Protein AF-A0AAV2PS57-F1 (afdb_monomer_lite)

Organism: Meganyctiphanes norvegica (NCBI:txid48144)

pLDDT: mean 87.1, std 10.57, range [47.28, 96.88]

Secondary structure (DSSP, 8-state):
-EEEE---EEE-TTS-EEEE-S-TTSTTT-EEEEE--S-SSHHHHHHHHHHHHHHHHHHHHH-EEEEETTEEEEE----------HHHHHHHHT-TT-S-SSB---HHHHTSGGGGSTT----BPPHHHHHHHHHHHEETTEE-S-S-SSTTTT--S----SSS-S----HHHHHHHHHHHHHHHHHHHHTT-------HHHHHHHHHHHHHHHHHHHHHTT-

Sequence (223 aa):
MFVVLDIYEIKHEQNISVYSEPLPNSPDASRPIALVMGKENYETLSEWIPIIQSEISDIQEDGLCIKIDSRVVNLEIEIKSSMTDGKIKTIETGRDGAYCIVSNCSRDDGNTSKCYTDEFSLKCVSLPELWNMFFSIEKDGEISKRIPSKDQIGLTNKPLLSSTNVNYLPVLHVLLRVFDWALKVVYHRHANLSSWIENVGNQEVLKLSKKEIQGIFRKLNRY

InterPro domains:
  IPR058554 V(D)J recombination-activating protein 1, RNase H domain [PF26100] (1-94)

Radius of gyration: 22.45 Å; chains: 1; bounding box: 53×44×59 Å

Foldseek 3Di:
DWDKDFDAFDADPVRHTPDGDPCRPDPVRIDTDDDQDDDLDLVSCLVPLLVVQVVQVCCQVQPDWDDDPPDIDGGRDDDADAQDAPSSLCSQLQQQQAPDQFALQHPVNVPDPVCVDPPNDGHGQFPVNSVVLQVVQDDPQAHPPDDPRDNSSRHHHDHSHDHHGSHYHNVVNVVVVVVVVVVLVQLCVQLVHPDPDCDPVCVVSSVVSNVVVVVVVVVVVVD

Structure (mmCIF, N/CA/C/O backbone):
data_AF-A0AAV2PS57-F1
#
_entry.id   AF-A0AAV2PS57-F1
#
loop_
_atom_site.group_PDB
_atom_site.id
_atom_site.type_symbol
_atom_site.label_atom_id
_atom_site.label_alt_id
_atom_site.label_comp_id
_atom_site.label_asym_id
_atom_site.label_entity_id
_atom_site.label_seq_id
_atom_site.pdbx_PDB_ins_code
_atom_site.Cartn_x
_atom_site.Cartn_y
_atom_site.Cartn_z
_atom_site.occupancy
_atom_site.B_iso_or_equiv
_atom_site.auth_seq_id
_atom_site.auth_comp_id
_atom_site.auth_asym_id
_atom_site.auth_atom_id
_atom_site.pdbx_PDB_model_num
ATOM 1 N N . MET A 1 1 ? -10.919 11.102 -3.887 1.00 85.94 1 MET A N 1
ATOM 2 C CA . MET A 1 1 ? -10.397 9.872 -3.258 1.00 85.94 1 MET A CA 1
ATOM 3 C C . MET A 1 1 ? -11.451 9.334 -2.312 1.00 85.94 1 MET A C 1
ATOM 5 O O . MET A 1 1 ? -12.038 10.132 -1.591 1.00 85.94 1 MET A O 1
ATOM 9 N N . PHE A 1 2 ? -11.728 8.033 -2.347 1.00 86.75 2 PHE A N 1
ATOM 10 C CA . PHE A 1 2 ? -12.630 7.406 -1.383 1.00 86.75 2 PHE A CA 1
ATOM 11 C C . PHE A 1 2 ? -11.832 6.946 -0.173 1.00 86.75 2 PHE A C 1
ATOM 13 O O . PHE A 1 2 ? -10.789 6.319 -0.335 1.00 86.75 2 PHE A O 1
ATOM 20 N N . VAL A 1 3 ? -12.340 7.251 1.014 1.00 89.25 3 VAL A N 1
ATOM 21 C CA . VAL A 1 3 ? -11.892 6.621 2.253 1.00 89.25 3 VAL A CA 1
ATOM 22 C C . VAL A 1 3 ? -12.939 5.577 2.602 1.00 89.25 3 VAL A C 1
ATOM 24 O O . VAL A 1 3 ? -14.135 5.886 2.634 1.00 89.25 3 VAL A O 1
ATOM 27 N N . VAL A 1 4 ? -12.494 4.343 2.806 1.00 92.81 4 VAL A N 1
ATOM 28 C CA . VAL A 1 4 ? -13.355 3.201 3.112 1.00 92.81 4 VAL A CA 1
ATOM 29 C C . VAL A 1 4 ? -12.953 2.579 4.443 1.00 92.81 4 VAL A C 1
ATOM 31 O O . VAL A 1 4 ? -11.801 2.699 4.863 1.00 92.81 4 VAL A O 1
ATOM 34 N N . LEU A 1 5 ? -13.919 1.949 5.099 1.00 93.00 5 LEU A N 1
ATOM 35 C CA . LEU A 1 5 ? -13.743 1.197 6.330 1.00 93.00 5 LEU A CA 1
ATOM 36 C C . LEU A 1 5 ? -14.265 -0.224 6.130 1.00 93.00 5 LEU A C 1
ATOM 38 O O . LEU A 1 5 ? -15.428 -0.417 5.763 1.00 93.00 5 LEU A O 1
ATOM 42 N N . ASP A 1 6 ? -13.412 -1.195 6.436 1.00 93.50 6 ASP A N 1
ATOM 43 C CA . ASP A 1 6 ? -13.672 -2.611 6.204 1.00 93.50 6 ASP A CA 1
ATOM 44 C C . ASP A 1 6 ? -13.469 -3.361 7.529 1.00 93.50 6 ASP A C 1
ATOM 46 O O . ASP A 1 6 ? -12.474 -3.155 8.230 1.00 93.50 6 ASP A O 1
ATOM 50 N N . ILE A 1 7 ? -14.419 -4.227 7.895 1.00 93.75 7 ILE A N 1
ATOM 51 C CA . ILE A 1 7 ? -14.314 -5.066 9.097 1.00 93.75 7 ILE A CA 1
ATOM 52 C C . ILE A 1 7 ? -13.695 -6.395 8.684 1.00 93.75 7 ILE A C 1
ATOM 54 O O . ILE A 1 7 ? -14.344 -7.211 8.037 1.00 93.75 7 ILE A O 1
ATOM 58 N N . TYR A 1 8 ? -12.444 -6.621 9.073 1.00 93.12 8 TYR A N 1
ATOM 59 C CA . TYR A 1 8 ? -11.714 -7.822 8.671 1.00 93.12 8 TYR A CA 1
ATOM 60 C C . TYR A 1 8 ? -11.981 -9.020 9.588 1.00 93.12 8 TYR A C 1
ATOM 62 O O . TYR A 1 8 ? -12.202 -10.142 9.128 1.00 93.12 8 TYR A O 1
ATOM 70 N N . GLU A 1 9 ? -11.947 -8.787 10.898 1.00 95.69 9 GLU A N 1
ATOM 71 C CA . GLU A 1 9 ? -12.024 -9.837 11.905 1.00 95.69 9 GLU A CA 1
ATOM 72 C C . GLU A 1 9 ? -12.611 -9.289 13.209 1.00 95.69 9 GLU A C 1
ATOM 74 O O . GLU A 1 9 ? -12.352 -8.147 13.584 1.00 95.69 9 GLU A O 1
ATOM 79 N N . ILE A 1 10 ? -13.380 -10.121 13.910 1.00 94.88 10 ILE A N 1
ATOM 80 C CA . ILE A 1 10 ? -13.791 -9.880 15.295 1.00 94.88 10 ILE A CA 1
ATOM 81 C C . ILE A 1 10 ? -13.312 -11.068 16.114 1.00 94.88 10 ILE A C 1
ATOM 83 O O . ILE A 1 10 ? -13.518 -12.225 15.731 1.00 94.88 10 ILE A O 1
ATOM 87 N N . LYS A 1 11 ? -12.695 -10.786 17.260 1.00 95.62 11 LYS A N 1
ATOM 88 C CA . LYS A 1 11 ? -12.181 -11.807 18.168 1.00 95.62 11 LYS A CA 1
ATOM 89 C C . LYS A 1 11 ? -12.835 -11.709 19.532 1.00 95.62 11 LYS A C 1
ATOM 91 O O . LYS A 1 11 ? -13.143 -10.628 20.017 1.00 95.62 11 LYS A O 1
ATOM 96 N N . HIS A 1 12 ? -13.017 -12.865 20.150 1.00 92.38 12 HIS A N 1
ATOM 97 C CA . HIS A 1 12 ? -13.307 -12.964 21.571 1.00 92.38 12 HIS A CA 1
ATOM 98 C C . HIS A 1 12 ? -12.051 -12.629 22.394 1.00 92.38 12 HIS A C 1
ATOM 100 O O . HIS A 1 12 ? -10.938 -12.791 21.896 1.00 92.38 12 HIS A O 1
ATOM 106 N N . GLU A 1 13 ? -12.208 -12.277 23.674 1.00 87.31 13 GLU A N 1
ATOM 107 C CA . GLU A 1 13 ? -11.107 -11.948 24.606 1.00 87.31 13 GLU A CA 1
ATOM 108 C C . GLU A 1 13 ? -10.011 -13.029 24.679 1.00 87.31 13 GLU A C 1
ATOM 110 O O . GLU A 1 13 ? -8.849 -12.753 24.954 1.00 87.31 13 GLU A O 1
ATOM 115 N N . GLN A 1 14 ? -10.361 -14.280 24.374 1.00 90.94 14 GLN A N 1
ATOM 116 C CA . GLN A 1 14 ? -9.429 -15.412 24.303 1.00 90.94 14 GLN A CA 1
ATOM 117 C C . GLN A 1 14 ? -8.654 -15.489 22.972 1.00 90.94 14 GLN A C 1
ATOM 119 O O . GLN A 1 14 ? -8.053 -16.517 22.667 1.00 90.94 14 GLN A O 1
ATOM 124 N N . ASN A 1 15 ? -8.690 -14.426 22.162 1.00 89.50 15 ASN A N 1
ATOM 125 C CA . ASN A 1 15 ? -8.102 -14.340 20.821 1.00 89.50 15 ASN A CA 1
ATOM 126 C C . ASN A 1 15 ? -8.667 -15.389 19.838 1.00 89.50 15 ASN A C 1
ATOM 128 O O . ASN A 1 15 ? -8.003 -15.801 18.887 1.00 89.50 15 ASN A O 1
ATOM 132 N N . ILE A 1 16 ? -9.905 -15.832 20.079 1.00 93.94 16 ILE A N 1
ATOM 133 C CA . ILE A 1 16 ? -10.631 -16.769 19.218 1.00 93.94 16 ILE A CA 1
ATOM 134 C C . ILE A 1 16 ? -11.421 -15.948 18.200 1.00 93.94 16 ILE A C 1
ATOM 136 O O . ILE A 1 16 ? -12.252 -15.129 18.592 1.00 93.94 16 ILE A O 1
ATOM 140 N N . SER A 1 17 ? -11.170 -16.170 16.910 1.00 94.62 17 SER A N 1
ATOM 141 C CA . SER A 1 17 ? -11.916 -15.525 15.826 1.00 94.62 17 SER A CA 1
ATOM 142 C C . SER A 1 17 ? -13.388 -15.943 15.882 1.00 94.62 17 SER A C 1
ATOM 144 O O . SER A 1 17 ? -13.702 -17.132 15.813 1.00 94.62 17 SER A O 1
ATOM 146 N N . VAL A 1 18 ? -14.286 -14.972 16.056 1.00 95.44 18 VAL A N 1
ATOM 147 C CA . VAL A 1 18 ? -15.747 -15.183 16.050 1.00 95.44 18 VAL A CA 1
ATOM 148 C C . VAL A 1 18 ? -16.380 -14.742 14.734 1.00 95.44 18 VAL A C 1
ATOM 150 O O . VAL A 1 18 ? -17.471 -15.191 14.389 1.00 95.44 18 VAL A O 1
ATOM 153 N N . TYR A 1 19 ? -15.683 -13.886 13.990 1.00 96.19 19 TYR A N 1
ATOM 154 C CA . TYR A 1 19 ? -16.045 -13.452 12.653 1.00 96.19 19 TYR A CA 1
ATOM 155 C C . TYR A 1 19 ? -14.777 -13.172 11.858 1.00 96.19 19 TYR A C 1
ATOM 157 O O . TYR A 1 19 ? -13.860 -12.536 12.372 1.00 96.19 19 TYR A O 1
ATOM 165 N N . SER A 1 20 ? -14.771 -13.570 10.592 1.00 96.88 20 SER A N 1
ATOM 166 C CA . SER A 1 20 ? -13.799 -13.117 9.606 1.00 96.88 20 SER A CA 1
ATOM 167 C C . SER A 1 20 ? -14.531 -12.883 8.292 1.00 96.88 20 SER A C 1
ATOM 169 O O . SER A 1 20 ? -15.379 -13.692 7.910 1.00 96.88 20 SER A O 1
ATOM 171 N N . GLU A 1 21 ? -14.230 -11.768 7.630 1.00 96.50 21 GLU A N 1
ATOM 172 C CA . GLU A 1 21 ? -14.821 -11.434 6.338 1.00 96.50 21 GLU A CA 1
ATOM 173 C C . GLU A 1 21 ? -14.355 -12.445 5.273 1.00 96.50 21 GLU A C 1
ATOM 175 O O . GLU A 1 21 ? -13.156 -12.519 4.988 1.00 96.50 21 GLU A O 1
ATOM 180 N N . PRO A 1 22 ? -15.261 -13.242 4.672 1.00 95.69 22 PRO A N 1
ATOM 181 C CA . PRO A 1 22 ? -14.881 -14.255 3.691 1.00 95.69 22 PRO A CA 1
ATOM 182 C C . PRO A 1 22 ? -14.317 -13.665 2.393 1.00 95.69 22 PRO A C 1
ATOM 184 O O . PRO A 1 22 ? -13.522 -14.328 1.723 1.00 95.69 22 PRO A O 1
ATOM 187 N N . LEU A 1 23 ? -14.727 -12.448 2.013 1.00 95.25 23 LEU A N 1
ATOM 188 C CA . LEU A 1 23 ? -14.299 -11.784 0.781 1.00 95.25 23 LEU A CA 1
ATOM 189 C C . LEU A 1 23 ? -13.824 -10.348 1.070 1.00 95.25 23 LEU A C 1
ATOM 191 O O . LEU A 1 23 ? -14.447 -9.388 0.615 1.00 95.25 23 LEU A O 1
ATOM 195 N N . PRO A 1 24 ? -12.675 -10.169 1.750 1.00 91.38 24 PRO A N 1
ATOM 196 C CA . PRO A 1 24 ? -12.244 -8.867 2.274 1.00 91.38 24 PRO A CA 1
ATOM 197 C C . PRO A 1 24 ? -11.846 -7.859 1.191 1.00 91.38 24 PRO A C 1
ATOM 199 O O . PRO A 1 24 ? -11.701 -6.681 1.471 1.00 91.38 24 PRO A O 1
ATOM 202 N N . ASN A 1 25 ? -11.672 -8.312 -0.053 1.00 90.31 25 ASN A N 1
ATOM 203 C CA . ASN A 1 25 ? -11.387 -7.453 -1.205 1.00 90.31 25 ASN A CA 1
ATOM 204 C C . ASN A 1 25 ? -12.629 -7.217 -2.088 1.00 90.31 25 ASN A C 1
ATOM 206 O O . ASN A 1 25 ? -12.498 -6.730 -3.212 1.00 90.31 25 ASN A O 1
ATOM 210 N N . SER A 1 26 ? -13.817 -7.642 -1.642 1.00 93.19 26 SER A N 1
ATOM 211 C CA . SER A 1 26 ? -15.069 -7.426 -2.367 1.00 93.19 26 SER A CA 1
ATOM 212 C C . SER A 1 26 ? -15.558 -5.990 -2.176 1.00 93.19 26 SER A C 1
ATOM 214 O O . SER A 1 26 ? -15.537 -5.499 -1.048 1.00 93.19 26 SER A O 1
ATOM 216 N N . PRO A 1 27 ? -16.096 -5.330 -3.219 1.00 91.94 27 PRO A N 1
ATOM 217 C CA . PRO A 1 27 ? -16.740 -4.027 -3.051 1.00 91.94 27 PRO A CA 1
ATOM 218 C C . PRO A 1 27 ? -17.907 -4.058 -2.050 1.00 91.94 27 PRO A C 1
ATOM 220 O O . PRO A 1 27 ? -18.201 -3.040 -1.432 1.00 91.94 27 PRO A O 1
ATOM 223 N N . ASP A 1 28 ? -18.546 -5.216 -1.857 1.00 94.25 28 ASP A N 1
ATOM 224 C CA . ASP A 1 28 ? -19.660 -5.375 -0.914 1.00 94.25 28 ASP A CA 1
ATOM 225 C C . ASP A 1 28 ? -19.206 -5.397 0.557 1.00 94.25 28 ASP A C 1
ATOM 227 O O . ASP A 1 28 ? -20.016 -5.144 1.457 1.00 94.25 28 ASP A O 1
ATOM 231 N N . ALA A 1 29 ? -17.923 -5.674 0.813 1.00 93.25 29 ALA A N 1
ATOM 232 C CA . ALA A 1 29 ? -17.330 -5.657 2.150 1.00 93.25 29 ALA A CA 1
ATOM 233 C C . ALA A 1 29 ? -16.914 -4.241 2.583 1.00 93.25 29 ALA A C 1
ATOM 235 O O . ALA A 1 29 ? -16.835 -3.965 3.781 1.00 93.25 29 ALA A O 1
ATOM 236 N N . SER A 1 30 ? -16.725 -3.324 1.630 1.00 93.81 30 SER A N 1
ATOM 237 C CA . SER A 1 30 ? -16.243 -1.979 1.925 1.00 93.81 30 SER A CA 1
ATOM 238 C C . SER A 1 30 ? -17.359 -0.995 2.265 1.00 93.81 30 SER A C 1
ATOM 240 O O . SER A 1 30 ? -18.452 -1.008 1.684 1.00 93.81 30 SER A O 1
ATOM 242 N N . ARG A 1 31 ? -17.104 -0.106 3.232 1.00 94.38 31 ARG A N 1
ATOM 243 C CA . ARG A 1 31 ? -18.039 0.964 3.621 1.00 94.38 31 ARG A CA 1
ATOM 244 C C . ARG A 1 31 ? -17.415 2.327 3.338 1.00 94.38 31 ARG A C 1
ATOM 246 O O . ARG A 1 31 ? -16.432 2.673 3.985 1.00 94.38 31 ARG A O 1
ATOM 253 N N . PRO A 1 32 ? -17.944 3.125 2.393 1.00 93.62 32 PRO A N 1
ATOM 254 C CA . PRO A 1 32 ? -17.422 4.465 2.157 1.00 93.62 32 PRO A CA 1
ATOM 255 C C . PRO A 1 32 ? -17.725 5.359 3.361 1.00 93.62 32 PRO A C 1
ATOM 257 O O . PRO A 1 32 ? -18.884 5.504 3.747 1.00 93.62 32 PRO A O 1
ATOM 260 N N . ILE A 1 33 ? -16.688 5.973 3.929 1.00 92.94 33 ILE A N 1
ATOM 261 C CA . ILE A 1 33 ? -16.811 6.894 5.069 1.00 92.94 33 ILE A CA 1
ATOM 262 C C . ILE A 1 33 ? -16.543 8.349 4.680 1.00 92.94 33 ILE A C 1
ATOM 264 O O . ILE A 1 33 ? -17.086 9.256 5.302 1.00 92.94 33 ILE A O 1
ATOM 268 N N . ALA A 1 34 ? -15.762 8.591 3.622 1.00 91.38 34 ALA A N 1
ATOM 269 C CA . ALA A 1 34 ? -15.531 9.940 3.115 1.00 91.38 34 ALA A CA 1
ATOM 270 C C . ALA A 1 34 ? -15.222 9.968 1.614 1.00 91.38 34 ALA A C 1
ATOM 272 O O . ALA A 1 34 ? -14.665 9.027 1.041 1.00 91.38 34 ALA A O 1
ATOM 273 N N . LEU A 1 35 ? -15.539 11.107 0.993 1.00 92.31 35 LEU A N 1
ATOM 274 C CA . LEU A 1 35 ? -15.079 11.483 -0.339 1.00 92.31 35 LEU A CA 1
ATOM 275 C C . LEU A 1 35 ? -14.203 12.733 -0.219 1.00 92.31 35 LEU A C 1
ATOM 277 O O . LEU A 1 35 ? -14.703 13.837 -0.021 1.00 92.31 35 LEU A O 1
ATOM 281 N N . VAL A 1 36 ? -12.894 12.557 -0.375 1.00 90.00 36 VAL A N 1
ATOM 282 C CA . VAL A 1 36 ? -11.932 13.663 -0.376 1.00 90.00 36 VAL A CA 1
ATOM 283 C C . VAL A 1 36 ? -11.834 14.234 -1.786 1.00 90.00 36 VAL A C 1
ATOM 285 O O . VAL A 1 36 ? -11.435 13.539 -2.731 1.00 90.00 36 VAL A O 1
ATOM 288 N N . MET A 1 37 ? -12.215 15.500 -1.932 1.00 91.00 37 MET A N 1
ATOM 289 C CA . MET A 1 37 ? -12.139 16.241 -3.189 1.00 91.00 37 MET A CA 1
ATOM 290 C C . MET A 1 37 ? -10.745 16.842 -3.364 1.00 91.00 37 MET A C 1
ATOM 292 O O . MET A 1 37 ? -10.171 17.359 -2.414 1.00 91.00 37 MET A O 1
ATOM 296 N N . GLY A 1 38 ? -10.214 16.813 -4.586 1.00 89.19 38 GLY A N 1
ATOM 297 C CA . GLY A 1 38 ? -8.916 17.409 -4.900 1.00 89.19 38 GLY A CA 1
ATOM 298 C C . GLY A 1 38 ? -7.960 16.445 -5.591 1.00 89.19 38 GLY A C 1
ATOM 299 O O . GLY A 1 38 ? -8.351 15.379 -6.072 1.00 89.19 38 GLY A O 1
ATOM 300 N N . LYS A 1 39 ? -6.697 16.863 -5.682 1.00 90.12 39 LYS A N 1
ATOM 301 C CA . LYS A 1 39 ? -5.624 16.051 -6.259 1.00 90.12 39 LYS A CA 1
ATOM 302 C C . LYS A 1 39 ? -4.999 15.186 -5.172 1.00 90.12 39 LYS A C 1
ATOM 304 O O . LYS A 1 39 ? -4.888 15.588 -4.025 1.00 90.12 39 LYS A O 1
ATOM 309 N N . GLU A 1 40 ? -4.512 14.021 -5.563 1.00 90.00 40 GLU A N 1
ATOM 310 C CA . GLU A 1 40 ? -3.603 13.223 -4.737 1.00 90.00 40 GLU A CA 1
ATOM 311 C C . GLU A 1 40 ? -2.219 13.884 -4.713 1.00 90.00 40 GLU A C 1
ATOM 313 O O . GLU A 1 40 ? -1.342 13.549 -5.518 1.00 90.00 40 GLU A O 1
ATOM 318 N N . ASN A 1 41 ? -2.062 14.874 -3.841 1.00 91.94 41 ASN A N 1
ATOM 319 C CA . ASN A 1 41 ? -0.815 15.576 -3.567 1.00 91.94 41 ASN A CA 1
ATOM 320 C C . ASN A 1 41 ? -0.667 15.833 -2.063 1.00 91.94 41 ASN A C 1
ATOM 322 O O . ASN A 1 41 ? -1.606 15.627 -1.291 1.00 91.94 41 ASN A O 1
ATOM 326 N N . TYR A 1 42 ? 0.529 16.263 -1.662 1.00 91.44 42 TYR A N 1
ATOM 327 C CA . TYR A 1 42 ? 0.847 16.515 -0.261 1.00 91.44 42 TYR A CA 1
ATOM 328 C C . TYR A 1 42 ? -0.069 17.577 0.345 1.00 91.44 42 TYR A C 1
ATOM 330 O O . TYR A 1 42 ? -0.568 17.371 1.441 1.00 91.44 42 TYR A O 1
ATOM 338 N N . GLU A 1 43 ? -0.357 18.660 -0.381 1.00 92.25 43 GLU A N 1
ATOM 339 C CA . GLU A 1 43 ? -1.187 19.758 0.122 1.00 92.25 43 GLU A CA 1
ATOM 340 C C . GLU A 1 43 ? -2.579 19.256 0.530 1.00 92.25 43 GLU A C 1
ATOM 342 O O . GLU A 1 43 ? -2.968 19.409 1.684 1.00 92.25 43 GLU A O 1
ATOM 347 N N . THR A 1 44 ? -3.276 18.554 -0.372 1.00 93.31 44 THR A N 1
ATOM 348 C CA . THR A 1 44 ? -4.617 18.011 -0.091 1.00 93.31 44 THR A CA 1
ATOM 349 C C . THR A 1 44 ? -4.570 16.971 1.030 1.00 93.31 44 THR A C 1
ATOM 351 O O . THR A 1 44 ? -5.419 16.965 1.915 1.00 93.31 44 THR A O 1
ATOM 354 N N . LEU A 1 45 ? -3.586 16.068 1.014 1.00 92.50 45 LEU A N 1
ATOM 355 C CA . LEU A 1 45 ? -3.517 14.982 1.994 1.00 92.50 45 LEU A CA 1
ATOM 356 C C . LEU A 1 45 ? -3.079 15.452 3.385 1.00 92.50 45 LEU A C 1
ATOM 358 O O . LEU A 1 45 ? -3.514 14.876 4.379 1.00 92.50 45 LEU A O 1
ATOM 362 N N . SER A 1 46 ? -2.276 16.513 3.472 1.00 93.75 46 SER A N 1
ATOM 363 C CA . SER A 1 46 ? -1.825 17.083 4.745 1.00 93.75 46 SER A CA 1
ATOM 364 C C . SER A 1 46 ? -2.956 17.689 5.577 1.00 93.75 46 SER A C 1
ATOM 366 O O . SER A 1 46 ? -2.826 17.776 6.793 1.00 93.75 46 SER A O 1
ATOM 368 N N . GLU A 1 47 ? -4.076 18.049 4.946 1.00 92.75 47 GLU A N 1
ATOM 369 C CA . GLU A 1 47 ? -5.279 18.518 5.639 1.00 92.75 47 GLU A CA 1
ATOM 370 C C . GLU A 1 47 ? -6.103 17.351 6.203 1.00 92.75 47 GLU A C 1
ATOM 372 O O . GLU A 1 47 ? -6.606 17.427 7.320 1.00 92.75 47 GLU A O 1
ATOM 377 N N . TRP A 1 48 ? -6.228 16.255 5.449 1.00 91.69 48 TRP A N 1
ATOM 378 C CA . TRP A 1 48 ? -7.162 15.169 5.768 1.00 91.69 48 TRP A CA 1
ATOM 379 C C . TRP A 1 48 ? -6.558 14.035 6.591 1.00 91.69 48 TRP A C 1
ATOM 381 O O . TRP A 1 48 ? -7.219 13.502 7.481 1.00 91.69 48 TRP A O 1
ATOM 391 N N . ILE A 1 49 ? -5.319 13.638 6.299 1.00 92.31 49 ILE A N 1
ATOM 392 C CA . ILE A 1 49 ? -4.703 12.472 6.944 1.00 92.31 49 ILE A CA 1
ATOM 393 C C . ILE A 1 49 ? -4.550 12.675 8.454 1.00 92.31 49 ILE A C 1
ATOM 395 O O . ILE A 1 49 ? -4.948 11.769 9.182 1.00 92.31 49 ILE A O 1
ATOM 399 N N . PRO A 1 50 ? -4.078 13.832 8.960 1.00 91.56 50 PRO A N 1
ATOM 400 C CA . PRO A 1 50 ? -3.990 14.046 10.403 1.00 91.56 50 PRO A CA 1
ATOM 401 C C . PRO A 1 50 ? -5.341 13.949 11.119 1.00 91.56 50 PRO A C 1
ATOM 403 O O . PRO A 1 50 ? -5.397 13.401 12.214 1.00 91.56 50 PRO A O 1
ATOM 406 N N . ILE A 1 51 ? -6.430 14.414 10.490 1.00 92.19 51 ILE A N 1
ATOM 407 C CA . ILE A 1 51 ? -7.788 14.297 11.044 1.00 92.19 51 ILE A CA 1
ATOM 408 C C . ILE A 1 51 ? -8.155 12.818 11.191 1.00 92.19 51 ILE A C 1
ATOM 410 O O . ILE A 1 51 ? -8.507 12.374 12.276 1.00 92.19 51 ILE A O 1
ATOM 414 N N . ILE A 1 52 ? -7.993 12.031 10.122 1.00 91.31 52 ILE A N 1
ATOM 415 C CA . ILE A 1 52 ? -8.292 10.592 10.141 1.00 91.31 52 ILE A CA 1
ATOM 416 C C . ILE A 1 52 ? -7.415 9.861 11.167 1.00 91.31 52 ILE A C 1
ATOM 418 O O . ILE A 1 52 ? -7.904 8.990 11.878 1.00 91.31 52 ILE A O 1
ATOM 422 N N . GLN A 1 53 ? -6.125 10.194 11.260 1.00 92.00 53 GLN A N 1
ATOM 423 C CA . GLN A 1 53 ? -5.220 9.555 12.219 1.00 92.00 53 GLN A CA 1
ATOM 424 C C . GLN A 1 53 ? -5.569 9.904 13.673 1.00 92.00 53 GLN A C 1
ATOM 426 O O . GLN A 1 53 ? -5.399 9.037 14.530 1.00 92.00 53 GLN A O 1
ATOM 431 N N . SER A 1 54 ? -6.050 11.125 13.942 1.00 93.00 54 SER A N 1
ATOM 432 C CA . SER A 1 54 ? -6.550 11.526 15.264 1.00 93.00 54 SER A CA 1
ATOM 433 C C . SER A 1 54 ? -7.755 10.680 15.656 1.00 93.00 54 SER A C 1
ATOM 435 O O . SER A 1 54 ? -7.702 10.007 16.672 1.00 93.00 54 SER A O 1
ATOM 437 N N . GLU A 1 55 ? -8.771 10.608 14.792 1.00 92.25 55 GLU A N 1
ATOM 438 C CA . GLU A 1 55 ? -9.977 9.803 15.039 1.00 92.25 55 GLU A CA 1
ATOM 439 C C . GLU A 1 55 ? -9.643 8.317 15.238 1.00 92.25 55 GLU A C 1
ATOM 441 O O . GLU A 1 55 ? -10.199 7.652 16.108 1.00 92.25 55 GLU A O 1
ATOM 446 N N . ILE A 1 56 ? -8.697 7.783 14.455 1.00 92.50 56 ILE A N 1
ATOM 447 C CA . ILE A 1 56 ? -8.195 6.420 14.656 1.00 92.50 56 ILE A CA 1
ATOM 448 C C . ILE A 1 56 ? -7.559 6.281 16.042 1.00 92.50 56 ILE A C 1
ATOM 450 O O . ILE A 1 56 ? -7.866 5.321 16.739 1.00 92.50 56 ILE A O 1
ATOM 454 N N . SER A 1 57 ? -6.693 7.216 16.438 1.00 92.44 57 SER A N 1
ATOM 455 C CA . SER A 1 57 ? -6.027 7.178 17.743 1.00 92.44 57 SER A CA 1
ATOM 456 C C . SER A 1 57 ? -7.042 7.192 18.883 1.00 92.44 57 SER A C 1
ATOM 458 O O . SER A 1 57 ? -6.947 6.355 19.774 1.00 92.44 57 SER A O 1
ATOM 460 N N . ASP A 1 58 ? -8.033 8.080 18.805 1.00 93.06 58 ASP A N 1
ATOM 461 C CA . ASP A 1 58 ? -9.072 8.237 19.822 1.00 93.06 58 ASP A CA 1
ATOM 462 C C . ASP A 1 58 ? -9.898 6.944 19.955 1.00 93.06 58 ASP A C 1
ATOM 464 O O . ASP A 1 58 ? -10.080 6.422 21.052 1.00 93.06 58 ASP A O 1
ATOM 468 N N . ILE A 1 59 ? -10.311 6.339 18.832 1.00 92.38 59 ILE A N 1
ATOM 469 C CA . ILE A 1 59 ? -11.055 5.066 18.830 1.00 92.38 59 ILE A CA 1
ATOM 470 C C . ILE A 1 59 ? -10.216 3.908 19.391 1.00 92.38 59 ILE A C 1
ATOM 472 O O . ILE A 1 59 ? -10.755 3.019 20.054 1.00 92.38 59 ILE A O 1
ATOM 476 N N . GLN A 1 60 ? -8.916 3.872 19.098 1.00 92.62 60 GLN A N 1
ATOM 477 C CA . GLN A 1 60 ? -8.032 2.812 19.584 1.00 92.62 60 GLN A CA 1
ATOM 478 C C . GLN A 1 60 ? -7.717 2.951 21.080 1.00 92.62 60 GLN A C 1
ATOM 480 O O . GLN A 1 60 ? -7.553 1.931 21.747 1.00 92.62 60 GLN A O 1
ATOM 485 N N . GLU A 1 61 ? -7.632 4.177 21.601 1.00 92.75 61 GLU A N 1
ATOM 486 C CA . GLU A 1 61 ? -7.375 4.450 23.020 1.00 92.75 61 GLU A CA 1
ATOM 487 C C . GLU A 1 61 ? -8.627 4.241 23.881 1.00 92.75 61 GLU A C 1
ATOM 489 O O . GLU A 1 61 ? -8.570 3.543 24.895 1.00 92.75 61 GLU A O 1
ATOM 494 N N . ASP A 1 62 ? -9.765 4.789 23.451 1.00 93.50 62 ASP A N 1
ATOM 495 C CA . ASP A 1 62 ? -11.010 4.748 24.224 1.00 93.50 62 ASP A CA 1
ATOM 496 C C . ASP A 1 62 ? -11.784 3.431 24.036 1.00 93.50 62 ASP A C 1
ATOM 498 O O . ASP A 1 62 ? -12.579 3.026 24.894 1.00 93.50 62 ASP A O 1
ATOM 502 N N . GLY A 1 63 ? -11.567 2.749 22.907 1.00 92.44 63 GLY A N 1
ATOM 503 C CA . GLY A 1 63 ? -12.373 1.614 22.475 1.00 92.44 63 GLY A CA 1
ATOM 504 C C . GLY A 1 63 ? -13.799 2.021 22.087 1.00 92.44 63 GLY A C 1
ATOM 505 O O . GLY A 1 63 ? -14.111 3.182 21.826 1.00 92.44 63 GLY A O 1
ATOM 506 N N . LEU A 1 64 ? -14.707 1.043 22.028 1.00 92.56 64 LEU A N 1
ATOM 507 C CA . LEU A 1 64 ? -16.113 1.292 21.708 1.00 92.56 64 LEU A CA 1
ATOM 508 C C . LEU A 1 64 ? -17.052 0.503 22.616 1.00 92.56 64 LEU A C 1
ATOM 510 O O . LEU A 1 64 ? -17.013 -0.723 22.673 1.00 92.56 64 LEU A O 1
ATOM 514 N N . CYS A 1 65 ? -17.965 1.206 23.279 1.00 92.94 65 CYS A N 1
ATOM 515 C CA . CYS A 1 65 ? -19.033 0.597 24.061 1.00 92.94 65 CYS A CA 1
ATOM 516 C C . CYS A 1 65 ? -20.322 0.547 23.232 1.00 92.94 65 CYS A C 1
ATOM 518 O O . CYS A 1 65 ? -20.911 1.584 22.921 1.00 92.94 65 CYS A O 1
ATOM 520 N N . ILE A 1 66 ? -20.781 -0.656 22.883 1.00 93.69 66 ILE A N 1
ATOM 521 C CA . ILE A 1 66 ? -22.023 -0.859 22.132 1.00 93.69 66 ILE A CA 1
ATOM 522 C C . ILE A 1 66 ? -23.062 -1.598 22.968 1.00 93.69 66 ILE A C 1
ATOM 524 O O . ILE A 1 66 ? -22.770 -2.555 23.686 1.00 93.69 66 ILE A O 1
ATOM 528 N N . LYS A 1 67 ? -24.320 -1.171 22.849 1.00 95.06 67 LYS A N 1
ATOM 529 C CA . LYS A 1 67 ? -25.457 -1.880 23.431 1.00 95.06 67 LYS A CA 1
ATOM 530 C C . LYS A 1 67 ? -26.105 -2.760 22.368 1.00 95.06 67 LYS A C 1
ATOM 532 O O . LYS A 1 67 ? -26.655 -2.244 21.399 1.00 95.06 67 LYS A O 1
ATOM 537 N N . ILE A 1 68 ? -26.063 -4.072 22.577 1.00 92.69 68 ILE A N 1
ATOM 538 C CA . ILE A 1 68 ? -26.727 -5.071 21.734 1.00 92.69 68 ILE A CA 1
ATOM 539 C C . ILE A 1 68 ? -27.843 -5.694 22.572 1.00 92.69 68 ILE A C 1
ATOM 541 O O . ILE A 1 68 ? -27.582 -6.380 23.563 1.00 92.69 68 ILE A O 1
ATOM 545 N N . ASP A 1 69 ? -29.091 -5.417 22.203 1.00 93.75 69 ASP A N 1
ATOM 546 C CA . ASP A 1 69 ? -30.284 -5.788 22.968 1.00 93.75 69 ASP A CA 1
ATOM 547 C C . ASP A 1 69 ? -30.201 -5.336 24.443 1.00 93.75 69 ASP A C 1
ATOM 549 O O . ASP A 1 69 ? -30.180 -4.140 24.754 1.00 93.75 69 ASP A O 1
ATOM 553 N N . SER A 1 70 ? -30.157 -6.291 25.375 1.00 94.75 70 SER A N 1
ATOM 554 C CA . SER A 1 70 ? -30.039 -6.053 26.815 1.00 94.75 70 SER A CA 1
ATOM 555 C C . SER A 1 70 ? -28.596 -6.105 27.329 1.00 94.75 70 SER A C 1
ATOM 557 O O . SER A 1 70 ? -28.388 -6.026 28.539 1.00 94.75 70 SER A O 1
ATOM 559 N N . ARG A 1 71 ? -27.607 -6.296 26.449 1.00 94.19 71 ARG A N 1
ATOM 560 C CA . ARG A 1 71 ? -26.195 -6.456 26.811 1.00 94.19 71 ARG A CA 1
ATOM 561 C C . ARG A 1 71 ? -25.396 -5.226 26.410 1.00 94.19 71 ARG A C 1
ATOM 563 O O . ARG A 1 71 ? -25.647 -4.616 25.375 1.00 94.19 71 ARG A O 1
ATOM 570 N N . VAL A 1 72 ? -24.417 -4.894 27.238 1.00 94.81 72 VAL A N 1
ATOM 571 C CA . VAL A 1 72 ? -23.389 -3.903 26.929 1.00 94.81 72 VAL A CA 1
ATOM 572 C C . VAL A 1 72 ? -22.115 -4.670 26.611 1.00 94.81 72 VAL A C 1
ATOM 574 O O . VAL A 1 72 ? -21.724 -5.547 27.379 1.00 94.81 72 VAL A O 1
ATOM 577 N N . VAL A 1 73 ? -21.516 -4.371 25.464 1.00 92.31 73 VAL A N 1
ATOM 578 C CA . VAL A 1 73 ? -20.276 -4.981 24.988 1.00 92.31 73 VAL A CA 1
ATOM 579 C C . VAL A 1 73 ? -19.255 -3.868 24.818 1.00 92.31 73 VAL A C 1
ATOM 581 O O . VAL A 1 73 ? -19.511 -2.900 24.106 1.00 92.31 73 VAL A O 1
ATOM 584 N N . ASN A 1 74 ? -18.112 -4.012 25.479 1.00 92.62 74 ASN A N 1
ATOM 585 C CA . ASN A 1 74 ? -16.968 -3.131 25.287 1.00 92.62 74 ASN A CA 1
ATOM 586 C C . ASN A 1 74 ? -16.031 -3.785 24.275 1.00 92.62 74 ASN A C 1
ATOM 588 O O . ASN A 1 74 ? -15.740 -4.975 24.384 1.00 92.62 74 ASN A O 1
ATOM 592 N N . LEU A 1 75 ? -15.601 -3.015 23.289 1.00 92.88 75 LEU A N 1
ATOM 593 C CA . LEU A 1 75 ? -14.757 -3.460 22.197 1.00 92.88 75 LEU A CA 1
ATOM 594 C C . LEU A 1 75 ? -13.424 -2.729 22.269 1.00 92.88 75 LEU A C 1
ATOM 596 O O . LEU A 1 75 ? -13.390 -1.502 22.314 1.00 92.88 75 LEU A O 1
ATOM 600 N N . GLU A 1 76 ? -12.344 -3.494 22.212 1.00 94.31 76 GLU A N 1
ATOM 601 C CA . GLU A 1 76 ? -11.046 -2.990 21.781 1.00 94.31 76 GLU A CA 1
ATOM 602 C C . GLU A 1 76 ? -11.027 -3.011 20.249 1.00 94.31 76 GLU A C 1
ATOM 604 O O . GLU A 1 76 ? -11.426 -4.004 19.631 1.00 94.31 76 GLU A O 1
ATOM 609 N N . ILE A 1 77 ? -10.614 -1.908 19.628 1.00 93.50 77 ILE A N 1
ATOM 610 C CA . ILE A 1 77 ? -10.611 -1.767 18.172 1.00 93.50 77 ILE A CA 1
ATOM 611 C C . ILE A 1 77 ? -9.171 -1.587 17.701 1.00 93.50 77 ILE A C 1
ATOM 613 O O . ILE A 1 77 ? -8.467 -0.691 18.151 1.00 93.50 77 ILE A O 1
ATOM 617 N N . GLU A 1 78 ? -8.741 -2.410 16.744 1.00 92.62 78 GLU A N 1
ATOM 618 C CA . GLU A 1 78 ? -7.488 -2.214 16.017 1.00 92.62 78 GLU A CA 1
ATOM 619 C C . GLU A 1 78 ? -7.801 -1.726 14.598 1.00 92.62 78 GLU A C 1
ATOM 621 O O . GLU A 1 78 ? -8.420 -2.445 13.812 1.00 92.62 78 GLU A O 1
ATOM 626 N N . ILE A 1 79 ? -7.353 -0.517 14.249 1.00 92.38 79 ILE A N 1
ATOM 627 C CA . ILE A 1 79 ? -7.517 0.039 12.901 1.00 92.38 79 ILE A CA 1
ATOM 628 C C . ILE A 1 79 ? -6.157 0.071 12.206 1.00 92.38 79 ILE A C 1
ATOM 630 O O . ILE A 1 79 ? -5.163 0.548 12.752 1.00 92.38 79 ILE A O 1
ATOM 634 N N . LYS A 1 80 ? -6.112 -0.433 10.971 1.00 89.62 80 LYS A N 1
ATOM 635 C CA . LYS A 1 80 ? -4.909 -0.460 10.130 1.00 89.62 80 LYS A CA 1
ATOM 636 C C . LYS A 1 80 ? -5.170 0.235 8.803 1.00 89.62 80 LYS A C 1
ATOM 638 O O . LYS A 1 80 ? -6.158 -0.055 8.133 1.00 89.62 80 LYS A O 1
ATOM 643 N N . SER A 1 81 ? -4.239 1.089 8.382 1.00 88.31 81 SER A N 1
ATOM 644 C CA . SER A 1 81 ? -4.228 1.616 7.016 1.00 88.31 81 SER A CA 1
ATOM 645 C C . SER A 1 81 ? -3.556 0.590 6.105 1.00 88.31 81 SER A C 1
ATOM 647 O O . SER A 1 81 ? -2.415 0.185 6.340 1.00 88.31 81 SER A O 1
ATOM 649 N N . SER A 1 82 ? -4.275 0.101 5.095 1.00 87.25 82 SER A N 1
ATOM 650 C CA . SER A 1 82 ? -3.779 -0.974 4.218 1.00 87.25 82 SER A CA 1
ATOM 651 C C . SER A 1 82 ? -4.145 -0.823 2.738 1.00 87.25 82 SER A C 1
ATOM 653 O O . SER A 1 82 ? -3.630 -1.565 1.901 1.00 87.25 82 SER A O 1
ATOM 655 N N . MET A 1 83 ? -4.989 0.154 2.394 1.00 86.94 83 MET A N 1
ATOM 656 C CA . MET A 1 83 ? -5.521 0.343 1.040 1.00 86.94 83 MET A CA 1
ATOM 657 C C . MET A 1 83 ? -4.930 1.557 0.310 1.00 86.94 83 MET A C 1
ATOM 659 O O . MET A 1 83 ? -5.537 2.050 -0.640 1.00 86.94 83 MET A O 1
ATOM 663 N N . THR A 1 84 ? -3.746 2.039 0.705 1.00 89.62 84 THR A N 1
ATOM 664 C CA . THR A 1 84 ? -3.054 3.104 -0.035 1.00 89.62 84 THR A CA 1
ATOM 665 C C . THR A 1 84 ? -2.073 2.525 -1.048 1.00 89.62 84 THR A C 1
ATOM 667 O O . THR A 1 84 ? -1.364 1.544 -0.799 1.00 89.62 84 THR A O 1
ATOM 670 N N . ASP A 1 85 ? -2.092 3.083 -2.258 1.00 90.88 85 ASP A N 1
ATOM 671 C CA . ASP A 1 85 ? -1.165 2.692 -3.311 1.00 90.88 85 ASP A CA 1
ATOM 672 C C . ASP A 1 85 ? 0.242 3.249 -3.039 1.00 90.88 85 ASP A C 1
ATOM 674 O O . ASP A 1 85 ? 0.485 3.974 -2.073 1.00 90.88 85 ASP A O 1
ATOM 678 N N . GLY A 1 86 ? 1.202 2.925 -3.907 1.00 89.12 86 GLY A N 1
ATOM 679 C CA . GLY A 1 86 ? 2.575 3.399 -3.729 1.00 89.12 86 GLY A CA 1
ATOM 680 C C . GLY A 1 86 ? 2.706 4.927 -3.701 1.00 89.12 86 GLY A C 1
ATOM 681 O O . GLY A 1 86 ? 3.615 5.426 -3.051 1.00 89.12 86 GLY A O 1
ATOM 682 N N . LYS A 1 87 ? 1.814 5.663 -4.372 1.00 89.81 87 LYS A N 1
ATOM 683 C CA . LYS A 1 87 ? 1.879 7.123 -4.487 1.00 89.81 87 LYS A CA 1
ATOM 684 C C . LYS A 1 87 ? 1.324 7.811 -3.243 1.00 89.81 87 LYS A C 1
ATOM 686 O O . LYS A 1 87 ? 1.963 8.708 -2.708 1.00 89.81 87 LYS A O 1
ATOM 691 N N . ILE A 1 88 ? 0.149 7.405 -2.770 1.00 92.12 88 ILE A N 1
ATOM 692 C CA . ILE A 1 88 ? -0.402 7.936 -1.517 1.00 92.12 88 ILE A CA 1
ATOM 693 C C . ILE A 1 88 ? 0.535 7.570 -0.369 1.00 92.12 88 ILE A C 1
ATOM 695 O O . ILE A 1 88 ? 0.857 8.423 0.452 1.00 92.12 88 ILE A O 1
ATOM 699 N N . LYS A 1 89 ? 1.072 6.348 -0.376 1.00 91.69 89 LYS A N 1
ATOM 700 C CA . LYS A 1 89 ? 2.014 5.899 0.639 1.00 91.69 89 LYS A CA 1
ATOM 701 C C . LYS A 1 89 ? 3.298 6.728 0.698 1.00 91.69 89 LYS A C 1
ATOM 703 O O . LYS A 1 89 ? 3.747 7.041 1.796 1.00 91.69 89 LYS A O 1
ATOM 708 N N . THR A 1 90 ? 3.894 7.114 -0.438 1.00 90.69 90 THR A N 1
ATOM 709 C CA . THR A 1 90 ? 5.082 7.992 -0.408 1.00 90.69 90 THR A CA 1
ATOM 710 C C . THR A 1 90 ? 4.768 9.362 0.174 1.00 90.69 90 THR A C 1
ATOM 712 O O . THR A 1 90 ? 5.622 9.922 0.862 1.00 90.69 90 THR A O 1
ATOM 715 N N . ILE A 1 91 ? 3.557 9.879 -0.052 1.00 92.56 91 ILE A N 1
ATOM 716 C CA . ILE A 1 91 ? 3.082 11.138 0.533 1.00 92.56 91 ILE A CA 1
ATOM 717 C C . ILE A 1 91 ? 2.859 10.974 2.042 1.00 92.56 91 ILE A C 1
ATOM 719 O O . ILE A 1 91 ? 3.409 11.748 2.820 1.00 92.56 91 ILE A O 1
ATOM 723 N N . GLU A 1 92 ? 2.129 9.937 2.456 1.00 92.88 92 GLU A N 1
ATOM 724 C CA . GLU A 1 92 ? 1.842 9.594 3.856 1.00 92.88 92 GLU A CA 1
ATOM 725 C C . GLU A 1 92 ? 3.103 9.467 4.701 1.00 92.88 92 GLU A C 1
ATOM 727 O O . GLU A 1 92 ? 3.188 10.003 5.806 1.00 92.88 92 GLU A O 1
ATOM 732 N N . THR A 1 93 ? 4.107 8.766 4.179 1.00 91.81 93 THR A N 1
ATOM 733 C CA . THR A 1 93 ? 5.368 8.571 4.891 1.00 91.81 93 THR A CA 1
ATOM 734 C C . THR A 1 93 ? 6.359 9.709 4.649 1.00 91.81 93 THR A C 1
ATOM 736 O O . THR A 1 93 ? 7.405 9.742 5.284 1.00 91.81 93 THR A O 1
ATOM 739 N N . GLY A 1 94 ? 6.100 10.594 3.684 1.00 90.94 94 GLY A N 1
ATOM 740 C CA . GLY A 1 94 ? 7.053 11.600 3.213 1.00 90.94 94 GLY A CA 1
ATOM 741 C C . GLY A 1 94 ? 8.281 11.024 2.490 1.00 90.94 94 GLY A C 1
ATOM 742 O O . GLY A 1 94 ? 9.269 11.734 2.321 1.00 90.94 94 GLY A O 1
ATOM 743 N N . ARG A 1 95 ? 8.259 9.753 2.055 1.00 89.44 95 ARG A N 1
ATOM 744 C CA . ARG A 1 95 ? 9.438 8.986 1.580 1.00 89.44 95 ARG A CA 1
ATOM 745 C C . ARG A 1 95 ? 9.544 8.855 0.055 1.00 89.44 95 ARG A C 1
ATOM 747 O O . ARG A 1 95 ? 9.931 7.806 -0.453 1.00 89.44 95 ARG A O 1
ATOM 754 N N . ASP A 1 96 ? 9.204 9.901 -0.689 1.00 87.56 96 ASP A N 1
ATOM 755 C CA . ASP A 1 96 ? 9.204 9.870 -2.163 1.00 87.56 96 ASP A CA 1
ATOM 756 C C . ASP A 1 96 ? 10.591 9.620 -2.795 1.00 87.56 96 ASP A C 1
ATOM 758 O O . ASP A 1 96 ? 10.703 9.103 -3.903 1.00 87.56 96 ASP A O 1
ATOM 762 N N . GLY A 1 97 ? 11.675 9.918 -2.072 1.00 85.38 97 GLY A N 1
ATOM 763 C CA . GLY A 1 97 ? 13.045 9.632 -2.503 1.00 85.38 97 GLY A CA 1
ATOM 764 C C . GLY A 1 97 ? 13.550 8.233 -2.135 1.00 85.38 97 GLY A C 1
ATOM 765 O O . GLY A 1 97 ? 14.705 7.914 -2.425 1.00 85.38 97 GLY A O 1
ATOM 766 N N . ALA A 1 98 ? 12.753 7.412 -1.442 1.00 85.88 98 ALA A N 1
ATOM 767 C CA . ALA A 1 98 ? 13.206 6.115 -0.945 1.00 85.88 98 ALA A CA 1
ATOM 768 C C . ALA A 1 98 ? 13.240 5.068 -2.059 1.00 85.88 98 ALA A C 1
ATOM 770 O O . ALA A 1 98 ? 12.355 5.002 -2.908 1.00 85.88 98 ALA A O 1
ATOM 771 N N . TYR A 1 99 ? 14.243 4.187 -2.018 1.00 83.00 99 TYR A N 1
ATOM 772 C CA . TYR A 1 99 ? 14.268 3.017 -2.898 1.00 83.00 99 TYR A CA 1
ATOM 773 C C . TYR A 1 99 ? 13.151 2.026 -2.542 1.00 83.00 99 TYR A C 1
ATOM 775 O O . TYR A 1 99 ? 12.462 1.521 -3.425 1.00 83.00 99 TYR A O 1
ATOM 783 N N . CYS A 1 100 ? 12.942 1.788 -1.244 1.00 83.50 100 CYS A N 1
ATOM 784 C CA . CYS A 1 100 ? 11.849 0.976 -0.732 1.00 83.50 100 CYS A CA 1
ATOM 785 C C . CYS A 1 100 ? 11.000 1.787 0.251 1.00 83.50 100 CYS A C 1
ATOM 787 O O . CYS A 1 100 ? 11.492 2.252 1.275 1.00 83.50 100 CYS A O 1
ATOM 789 N N . ILE A 1 101 ? 9.704 1.918 -0.034 1.00 83.56 101 ILE A N 1
ATOM 790 C CA . ILE A 1 101 ? 8.782 2.732 0.774 1.00 83.56 101 ILE A CA 1
ATOM 791 C C . ILE A 1 101 ? 8.463 2.102 2.141 1.00 83.56 101 ILE A C 1
ATOM 793 O O . ILE A 1 101 ? 8.158 2.816 3.090 1.00 83.56 101 ILE A O 1
ATOM 797 N N . VAL A 1 102 ? 8.578 0.773 2.268 1.00 85.38 102 VAL A N 1
ATOM 798 C CA . VAL A 1 102 ? 8.259 0.028 3.504 1.00 85.38 102 VAL A CA 1
ATOM 799 C C . VAL A 1 102 ? 9.471 -0.324 4.363 1.00 85.38 102 VAL A C 1
ATOM 801 O O . VAL A 1 102 ? 9.289 -0.710 5.510 1.00 85.38 102 VAL A O 1
ATOM 804 N N . SER A 1 103 ? 10.696 -0.220 3.839 1.00 83.94 103 SER A N 1
ATOM 805 C CA . SER A 1 103 ? 11.926 -0.645 4.530 1.00 83.94 103 SER A CA 1
ATOM 806 C C . SER A 1 103 ? 13.034 0.404 4.418 1.00 83.94 103 SER A C 1
ATOM 808 O O . SER A 1 103 ? 12.884 1.395 3.704 1.00 83.94 103 SER A O 1
ATOM 810 N N . ASN A 1 104 ? 14.155 0.180 5.101 1.00 81.19 104 ASN A N 1
ATOM 811 C CA . ASN A 1 104 ? 15.366 1.005 4.969 1.00 81.19 104 ASN A CA 1
ATOM 812 C C . ASN A 1 104 ? 16.322 0.527 3.871 1.00 81.19 104 ASN A C 1
ATOM 814 O O . ASN A 1 104 ? 17.443 1.018 3.786 1.00 81.19 104 ASN A O 1
ATOM 818 N N . CYS A 1 105 ? 15.891 -0.424 3.041 1.00 81.06 105 CYS A N 1
ATOM 819 C CA . CYS A 1 105 ? 16.697 -0.960 1.955 1.00 81.06 105 CYS A CA 1
ATOM 820 C C . CYS A 1 105 ? 17.101 0.159 0.982 1.00 81.06 105 CYS A C 1
ATOM 822 O O . CYS A 1 105 ? 16.244 0.864 0.434 1.00 81.06 105 CYS A O 1
ATOM 824 N N . SER A 1 106 ? 18.407 0.323 0.782 1.00 79.06 106 SER A N 1
ATOM 825 C CA . SER A 1 106 ? 18.967 1.226 -0.215 1.00 79.06 106 SER A CA 1
ATOM 826 C C . SER A 1 106 ? 18.944 0.587 -1.606 1.00 79.06 106 SER A C 1
ATOM 828 O O . SER A 1 106 ? 18.726 -0.613 -1.775 1.00 79.06 106 SER A O 1
ATOM 830 N N . ARG A 1 107 ? 19.200 1.397 -2.639 1.00 79.75 107 ARG A N 1
ATOM 831 C CA . ARG A 1 107 ? 19.356 0.876 -4.004 1.00 79.75 107 ARG A CA 1
ATOM 832 C C . ARG A 1 107 ? 20.527 -0.106 -4.106 1.00 79.75 107 ARG A C 1
ATOM 834 O O . ARG A 1 107 ? 20.442 -1.054 -4.880 1.00 79.75 107 ARG A O 1
ATOM 841 N N . ASP A 1 108 ? 21.602 0.139 -3.361 1.00 79.06 108 ASP A N 1
ATOM 842 C CA . ASP A 1 108 ? 22.784 -0.721 -3.378 1.00 79.06 108 ASP A CA 1
ATOM 843 C C . ASP A 1 108 ? 22.454 -2.082 -2.760 1.00 79.06 108 ASP A C 1
ATOM 845 O O . ASP A 1 108 ? 22.781 -3.102 -3.363 1.00 79.06 108 ASP A O 1
ATOM 849 N N . ASP A 1 109 ? 21.706 -2.098 -1.651 1.00 77.50 109 ASP A N 1
ATOM 850 C CA . ASP A 1 109 ? 21.218 -3.330 -1.020 1.00 77.50 109 ASP A CA 1
ATOM 851 C C . ASP A 1 109 ? 20.383 -4.152 -2.012 1.00 77.50 109 ASP A C 1
ATOM 853 O O . ASP A 1 109 ? 20.695 -5.313 -2.278 1.00 77.50 109 ASP A O 1
ATOM 857 N N . GLY A 1 110 ? 19.394 -3.518 -2.655 1.00 74.88 110 GLY A N 1
ATOM 858 C CA . GLY A 1 110 ? 18.505 -4.169 -3.623 1.00 74.88 110 GLY A CA 1
ATOM 859 C C . GLY A 1 110 ? 19.193 -4.722 -4.875 1.00 74.88 110 GLY A C 1
ATOM 860 O O . GLY A 1 110 ? 18.607 -5.547 -5.566 1.00 74.88 110 GLY A O 1
ATOM 861 N N . ASN A 1 111 ? 20.427 -4.306 -5.172 1.00 76.06 111 ASN A N 1
ATOM 862 C CA . ASN A 1 111 ? 21.211 -4.832 -6.294 1.00 76.06 111 ASN A CA 1
ATOM 863 C C . ASN A 1 111 ? 22.122 -6.007 -5.900 1.00 76.06 111 ASN A C 1
ATOM 865 O O . ASN A 1 111 ? 22.829 -6.546 -6.755 1.00 76.06 111 ASN A O 1
ATOM 869 N N . THR A 1 112 ? 22.133 -6.418 -4.631 1.00 73.94 112 THR A N 1
ATOM 870 C CA . THR A 1 112 ? 22.914 -7.574 -4.185 1.00 73.94 112 THR A CA 1
ATOM 871 C C . THR A 1 112 ? 22.097 -8.862 -4.258 1.00 73.94 112 THR A C 1
ATOM 873 O O . THR A 1 112 ? 20.940 -8.915 -3.850 1.00 73.94 112 THR A O 1
ATOM 876 N N . SER A 1 113 ? 22.713 -9.951 -4.731 1.00 65.69 113 SER A N 1
ATOM 877 C CA . SER A 1 113 ? 22.050 -11.262 -4.808 1.00 65.69 113 SER A CA 1
ATOM 878 C C . SER A 1 113 ? 21.628 -11.813 -3.438 1.00 65.69 113 SER A C 1
ATOM 880 O O . SER A 1 113 ? 20.713 -12.629 -3.360 1.00 65.69 113 SER A O 1
ATOM 882 N N . LYS A 1 114 ? 22.267 -11.337 -2.360 1.00 65.56 114 LYS A N 1
ATOM 883 C CA . LYS A 1 114 ? 21.969 -11.705 -0.969 1.00 65.56 114 LYS A CA 1
ATOM 884 C C . LYS A 1 114 ? 20.583 -11.257 -0.510 1.00 65.56 114 LYS A C 1
ATOM 886 O O . LYS A 1 114 ? 20.045 -11.863 0.402 1.00 65.56 114 LYS A O 1
ATOM 891 N N . CYS A 1 115 ? 19.992 -10.241 -1.136 1.00 61.16 115 CYS A N 1
ATOM 892 C CA . CYS A 1 115 ? 18.642 -9.791 -0.797 1.00 61.16 115 CYS A CA 1
ATOM 893 C C . CYS A 1 115 ? 17.528 -10.708 -1.324 1.00 61.16 115 CYS A C 1
ATOM 895 O O . CYS A 1 115 ? 16.364 -10.486 -1.002 1.00 61.16 115 CYS A O 1
ATOM 897 N N . TYR A 1 116 ? 17.873 -11.720 -2.128 1.00 62.31 116 TYR A N 1
ATOM 898 C CA . TYR A 1 116 ? 16.929 -12.670 -2.727 1.00 62.31 116 TYR A CA 1
ATOM 899 C C . TYR A 1 116 ? 17.031 -14.082 -2.133 1.00 62.31 116 TYR A C 1
ATOM 901 O O . TYR A 1 116 ? 16.508 -15.028 -2.720 1.00 62.31 116 TYR A O 1
ATOM 909 N N . THR A 1 117 ? 17.725 -14.243 -1.004 1.00 62.25 117 THR A N 1
ATOM 910 C CA . THR A 1 117 ? 17.752 -15.492 -0.233 1.00 62.25 117 THR A CA 1
ATOM 911 C C . THR A 1 117 ? 16.836 -15.377 0.985 1.00 62.25 117 THR A C 1
ATOM 913 O O . THR A 1 117 ? 16.614 -14.278 1.494 1.00 62.25 117 THR A O 1
ATOM 916 N N . ASP A 1 118 ? 16.335 -16.510 1.486 1.00 57.88 118 ASP A N 1
ATOM 917 C CA . ASP A 1 118 ? 15.424 -16.577 2.647 1.00 57.88 118 ASP A CA 1
ATOM 918 C C . ASP A 1 118 ? 16.008 -15.954 3.935 1.00 57.88 118 ASP A C 1
ATOM 920 O O . ASP A 1 118 ? 15.287 -15.670 4.889 1.00 57.88 118 ASP A O 1
ATOM 924 N N . GLU A 1 119 ? 17.319 -15.705 3.966 1.00 52.19 119 GLU A N 1
ATOM 925 C CA . GLU A 1 119 ? 18.036 -15.084 5.083 1.00 52.19 119 GLU A CA 1
ATOM 926 C C . GLU A 1 119 ? 17.881 -13.552 5.133 1.00 52.19 119 GLU A C 1
ATOM 928 O O . GLU A 1 119 ? 18.201 -12.930 6.150 1.00 52.19 119 GLU A O 1
ATOM 933 N N . PHE A 1 120 ? 17.387 -12.917 4.063 1.00 59.72 120 PHE A N 1
ATOM 934 C CA . PHE A 1 120 ? 17.202 -11.469 4.027 1.00 59.72 120 PHE A CA 1
ATOM 935 C C . PHE A 1 120 ? 15.801 -11.074 4.499 1.00 59.72 120 PHE A C 1
ATOM 937 O O . PHE A 1 120 ? 14.861 -10.926 3.718 1.00 59.72 120 PHE A O 1
ATOM 944 N N . SER A 1 121 ? 15.665 -10.847 5.805 1.00 63.09 121 SER A N 1
ATOM 945 C CA . SER A 1 121 ? 14.474 -10.182 6.332 1.00 63.09 121 SER A CA 1
ATOM 946 C C . SER A 1 121 ? 14.531 -8.689 5.997 1.00 63.09 121 SER A C 1
ATOM 948 O 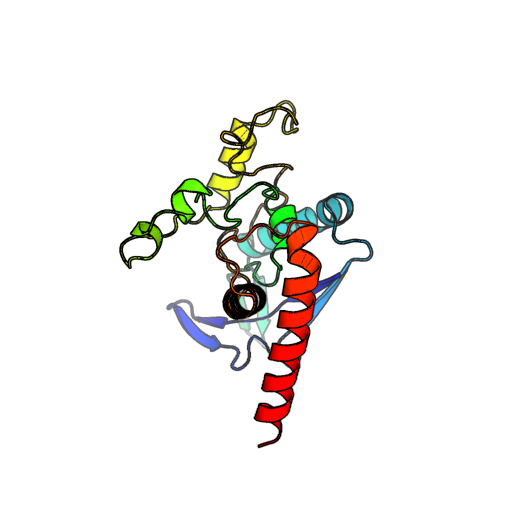O . SER A 1 121 ? 15.397 -7.948 6.466 1.00 63.09 121 SER A O 1
ATOM 950 N N . LEU A 1 122 ? 13.598 -8.225 5.160 1.00 69.44 122 LEU A N 1
ATOM 951 C CA . LEU A 1 122 ? 13.391 -6.795 4.951 1.00 69.44 122 LEU A CA 1
ATOM 952 C C . LEU A 1 122 ? 13.017 -6.167 6.297 1.00 69.44 122 LEU A C 1
ATOM 954 O O . LEU A 1 122 ? 11.902 -6.355 6.783 1.00 69.44 122 LEU A O 1
ATOM 958 N N . LYS A 1 123 ? 13.939 -5.403 6.898 1.00 78.12 123 LYS A N 1
ATOM 959 C CA . LYS A 1 123 ? 13.624 -4.613 8.089 1.00 78.12 123 LYS A CA 1
ATOM 960 C C . LYS A 1 123 ? 12.645 -3.511 7.695 1.00 78.12 123 LYS A C 1
ATOM 962 O O . LYS A 1 123 ? 13.038 -2.467 7.162 1.00 78.12 123 LYS A O 1
ATOM 967 N N . CYS A 1 124 ? 11.366 -3.769 7.931 1.00 84.06 124 CYS A N 1
ATOM 968 C CA . CYS A 1 124 ? 10.324 -2.786 7.725 1.00 84.06 124 CYS A CA 1
ATOM 969 C C . CYS A 1 124 ? 10.495 -1.605 8.683 1.00 84.06 124 CYS A C 1
ATOM 971 O O . CYS A 1 124 ? 10.921 -1.778 9.822 1.00 84.06 124 CYS A O 1
ATOM 973 N N . VAL A 1 125 ? 10.139 -0.413 8.212 1.00 88.56 125 VAL A N 1
ATOM 974 C CA . VAL A 1 125 ? 10.136 0.807 9.020 1.00 88.56 125 VAL A CA 1
ATOM 975 C C . VAL A 1 125 ? 8.864 0.831 9.854 1.00 88.56 125 VAL A C 1
ATOM 977 O O . VAL A 1 125 ? 7.759 0.762 9.313 1.00 88.56 125 VAL A O 1
ATOM 980 N N . SER A 1 126 ? 9.024 0.912 11.170 1.00 91.56 126 SER A N 1
ATOM 981 C CA . SER A 1 126 ? 7.927 1.186 12.097 1.00 91.56 126 SER A CA 1
ATOM 982 C C . SER A 1 126 ? 7.585 2.680 12.137 1.00 91.56 126 SER A C 1
ATOM 984 O O . SER A 1 126 ? 8.375 3.527 11.720 1.00 91.56 126 SER A O 1
ATOM 986 N N . LEU A 1 127 ? 6.409 3.023 12.664 1.00 91.81 127 LEU A N 1
ATOM 987 C CA . LEU A 1 127 ? 6.000 4.419 12.809 1.00 91.81 127 LEU A CA 1
ATOM 988 C C . LEU A 1 127 ? 6.962 5.245 13.699 1.00 91.81 127 LEU A C 1
ATOM 990 O O . LEU A 1 127 ? 7.362 6.325 13.264 1.00 91.81 127 LEU A O 1
ATOM 994 N N . PRO A 1 128 ? 7.423 4.760 14.873 1.00 93.50 128 PRO A N 1
ATOM 995 C CA . PRO A 1 128 ? 8.422 5.487 15.660 1.00 93.50 128 PRO A CA 1
ATOM 996 C C . PRO A 1 128 ? 9.748 5.668 14.917 1.00 93.50 128 PRO A C 1
ATOM 998 O O . PRO A 1 128 ? 10.353 6.735 14.973 1.00 93.50 128 PRO A O 1
ATOM 1001 N N . GLU A 1 129 ? 10.200 4.648 14.181 1.00 91.88 129 GLU A N 1
ATOM 1002 C CA . GLU A 1 129 ? 11.413 4.758 13.367 1.00 91.88 129 GLU A CA 1
ATOM 1003 C C . GLU A 1 129 ? 11.263 5.806 12.262 1.00 91.88 129 GLU A C 1
ATOM 1005 O O . GLU A 1 129 ? 12.193 6.577 12.052 1.00 91.88 129 GLU A O 1
ATOM 1010 N N . LEU A 1 130 ? 10.104 5.881 11.600 1.00 92.31 130 LEU A N 1
ATOM 1011 C CA . LEU A 1 130 ? 9.825 6.896 10.582 1.00 92.31 130 LEU A CA 1
ATOM 1012 C C . LEU A 1 130 ? 9.968 8.319 11.139 1.00 92.31 130 LEU A C 1
ATOM 1014 O O . LEU A 1 130 ? 10.628 9.162 10.529 1.00 92.31 130 LEU A O 1
ATOM 1018 N N . TRP A 1 131 ? 9.381 8.581 12.307 1.00 93.44 131 TRP A N 1
ATOM 1019 C CA . TRP A 1 131 ? 9.483 9.885 12.960 1.00 93.44 131 TRP A CA 1
ATOM 1020 C C . TRP A 1 131 ? 10.901 10.184 13.446 1.00 93.44 131 TRP A C 1
ATOM 1022 O O . TRP A 1 131 ? 11.385 11.295 13.250 1.00 93.44 131 TRP A O 1
ATOM 1032 N N . ASN A 1 132 ? 11.615 9.191 13.982 1.00 92.25 132 ASN A N 1
ATOM 1033 C CA . ASN A 1 132 ? 13.025 9.350 14.348 1.00 92.25 132 ASN A CA 1
ATOM 1034 C C . ASN A 1 132 ? 13.893 9.727 13.138 1.00 92.25 132 ASN A C 1
ATOM 1036 O O . ASN A 1 132 ? 14.765 10.588 13.253 1.00 92.25 132 ASN A O 1
ATOM 1040 N N . MET A 1 133 ? 13.639 9.126 11.969 1.00 88.94 133 MET A N 1
ATOM 1041 C CA . MET A 1 133 ? 14.318 9.510 10.728 1.00 88.94 133 MET A CA 1
ATOM 1042 C C . MET A 1 133 ? 14.029 10.968 10.377 1.00 88.94 133 MET A C 1
ATOM 1044 O O . MET A 1 133 ? 14.966 11.714 10.107 1.00 88.94 133 MET A O 1
ATOM 1048 N N . PHE A 1 134 ? 12.763 11.389 10.433 1.00 91.19 134 PHE A N 1
ATOM 1049 C CA . PHE A 1 134 ? 12.382 12.777 10.179 1.00 91.19 134 PHE A CA 1
ATOM 1050 C C . PHE A 1 134 ? 13.099 13.757 11.121 1.00 91.19 134 PHE A C 1
ATOM 1052 O O . PHE A 1 134 ? 13.791 14.654 10.642 1.00 91.19 134 PHE A O 1
ATOM 1059 N N . PHE A 1 135 ? 13.033 13.538 12.437 1.00 91.50 135 PHE A N 1
ATOM 1060 C CA . PHE A 1 135 ? 13.666 14.417 13.430 1.00 91.50 135 PHE A CA 1
ATOM 1061 C C . PHE A 1 135 ? 15.195 14.469 13.333 1.00 91.50 135 PHE A C 1
ATOM 1063 O O . PHE A 1 135 ? 15.808 15.449 13.740 1.00 91.50 135 PHE A O 1
ATOM 1070 N N . SER A 1 136 ? 15.833 13.434 12.779 1.00 88.19 136 SER A N 1
ATOM 1071 C CA . SER A 1 136 ? 17.290 13.423 12.596 1.00 88.19 136 SER A CA 1
ATOM 1072 C C . SER A 1 136 ? 17.792 14.300 11.444 1.00 88.19 136 SER A C 1
ATOM 1074 O O . SER A 1 136 ? 18.982 14.617 11.401 1.00 88.19 136 SER A O 1
ATOM 1076 N N . ILE A 1 137 ? 16.914 14.682 10.509 1.00 85.88 137 ILE A N 1
ATOM 1077 C CA . ILE A 1 137 ? 17.289 15.426 9.295 1.00 85.88 137 ILE A CA 1
ATOM 1078 C C . ILE A 1 137 ? 16.557 16.761 9.141 1.00 85.88 137 ILE A C 1
ATOM 1080 O O . ILE A 1 137 ? 16.980 17.593 8.331 1.00 85.88 137 ILE A O 1
ATOM 1084 N N . GLU A 1 138 ? 15.446 16.950 9.852 1.00 88.06 138 GLU A N 1
ATOM 1085 C CA . GLU A 1 138 ? 14.669 18.183 9.808 1.00 88.06 138 GLU A CA 1
ATOM 1086 C C . GLU A 1 138 ? 15.411 19.341 10.487 1.00 88.06 138 GLU A C 1
ATOM 1088 O O . GLU A 1 138 ? 16.234 19.157 11.389 1.00 88.06 138 GLU A O 1
ATOM 1093 N N . LYS A 1 139 ? 15.153 20.549 9.991 1.00 84.25 139 LYS A N 1
ATOM 1094 C CA . LYS A 1 139 ? 15.512 21.807 10.637 1.00 84.25 139 LYS A CA 1
ATOM 1095 C C . LYS A 1 139 ? 14.287 22.705 10.597 1.00 84.25 139 LYS A C 1
ATOM 1097 O O . LYS A 1 139 ? 13.779 22.980 9.511 1.00 84.25 139 LYS A O 1
ATOM 1102 N N . ASP A 1 140 ? 13.838 23.158 11.762 1.00 83.62 140 ASP A N 1
ATOM 1103 C CA . ASP A 1 140 ? 12.660 24.020 11.917 1.00 83.62 140 ASP A CA 1
ATOM 1104 C C . ASP A 1 140 ? 11.375 23.415 11.309 1.00 83.62 140 ASP A C 1
ATOM 1106 O O . ASP A 1 140 ? 10.503 24.124 10.809 1.00 83.62 140 ASP A O 1
ATOM 1110 N N . GLY A 1 141 ? 11.247 22.084 11.339 1.00 77.19 141 GLY A N 1
ATOM 1111 C CA . GLY A 1 1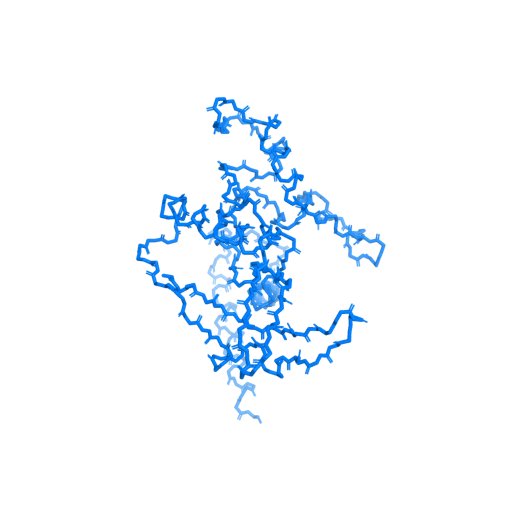41 ? 10.103 21.355 10.792 1.00 77.19 141 GLY A CA 1
ATOM 1112 C C . GLY A 1 141 ? 10.159 21.116 9.281 1.00 77.19 141 GLY A C 1
ATOM 1113 O O . GLY A 1 141 ? 9.229 20.519 8.733 1.00 77.19 141 GLY A O 1
ATOM 1114 N N . GLU A 1 142 ? 11.238 21.525 8.609 1.00 78.00 142 GLU A N 1
ATOM 1115 C CA . GLU A 1 142 ? 11.444 21.313 7.178 1.00 78.00 142 GLU A CA 1
ATOM 1116 C C . GLU A 1 142 ? 12.662 20.431 6.888 1.00 78.00 142 GLU A C 1
ATOM 1118 O O . GLU A 1 142 ? 13.705 20.494 7.540 1.00 78.00 142 GLU A O 1
ATOM 1123 N N . ILE A 1 143 ? 12.563 19.620 5.835 1.00 80.00 143 ILE A N 1
ATOM 1124 C CA . ILE A 1 143 ? 13.709 18.872 5.320 1.00 80.00 143 ILE A CA 1
ATOM 1125 C C . ILE A 1 143 ? 14.477 19.792 4.376 1.00 80.00 143 ILE A C 1
ATOM 1127 O O . ILE A 1 143 ? 13.964 20.218 3.338 1.00 80.00 143 ILE A O 1
ATOM 1131 N N . SER A 1 144 ? 15.738 20.084 4.702 1.00 67.31 144 SER A N 1
ATOM 1132 C CA . SER A 1 144 ? 16.562 20.902 3.813 1.00 67.31 144 SER A CA 1
ATOM 1133 C C . SER A 1 144 ? 16.718 20.210 2.446 1.00 67.31 144 SER A C 1
ATOM 1135 O O . SER A 1 144 ? 17.201 19.081 2.349 1.00 67.31 144 SER A O 1
ATOM 1137 N N . LYS A 1 145 ? 16.332 20.896 1.361 1.00 59.28 145 LYS A N 1
ATOM 1138 C CA . LYS A 1 145 ? 16.358 20.383 -0.030 1.00 59.28 145 LYS A CA 1
ATOM 1139 C C . LYS A 1 145 ? 17.760 20.029 -0.568 1.00 59.28 145 LYS A C 1
ATOM 1141 O O . LYS A 1 145 ? 17.890 19.635 -1.724 1.00 59.28 145 LYS A O 1
ATOM 1146 N N . ARG A 1 146 ? 18.825 20.210 0.220 1.00 50.66 146 ARG A N 1
ATOM 1147 C CA . ARG A 1 146 ? 20.229 20.045 -0.192 1.00 50.66 146 ARG A CA 1
ATOM 1148 C C . ARG A 1 146 ? 20.979 19.095 0.739 1.00 50.66 146 ARG A C 1
ATOM 1150 O O . ARG A 1 146 ? 21.889 19.522 1.438 1.00 50.66 146 ARG A O 1
ATOM 1157 N N . ILE A 1 147 ? 20.656 17.805 0.705 1.00 50.38 147 ILE A N 1
ATOM 1158 C CA . ILE A 1 147 ? 21.610 16.774 1.135 1.00 50.38 147 ILE A CA 1
ATOM 1159 C C . ILE A 1 147 ? 21.645 15.677 0.060 1.00 50.38 147 ILE A C 1
ATOM 1161 O O . ILE A 1 147 ? 20.586 15.200 -0.349 1.00 50.38 147 ILE A O 1
ATOM 1165 N N . PRO A 1 148 ? 22.818 15.302 -0.481 1.00 47.28 148 PRO A N 1
ATOM 1166 C CA . PRO A 1 148 ? 22.893 14.402 -1.624 1.00 47.28 148 PRO A CA 1
ATOM 1167 C C . PRO A 1 148 ? 22.563 12.961 -1.216 1.00 47.28 148 PRO A C 1
ATOM 1169 O O . PRO A 1 148 ? 23.376 12.295 -0.593 1.00 47.28 148 PRO A O 1
ATOM 1172 N N . SER A 1 149 ? 21.398 12.462 -1.636 1.00 53.09 149 SER A N 1
ATOM 1173 C CA . SER A 1 149 ? 21.052 11.067 -2.003 1.00 53.09 149 SER A CA 1
ATOM 1174 C C . SER A 1 149 ? 21.418 9.866 -1.099 1.00 53.09 149 SER A C 1
ATOM 1176 O O . SER A 1 149 ? 21.060 8.749 -1.461 1.00 53.09 149 SER A O 1
ATOM 1178 N N . LYS A 1 150 ? 22.078 10.033 0.053 1.00 49.97 150 LYS A N 1
ATOM 1179 C CA . LYS A 1 150 ? 22.423 8.935 0.978 1.00 49.97 150 LYS A CA 1
ATOM 1180 C C . LYS A 1 150 ? 21.877 9.128 2.393 1.00 49.97 150 LYS A C 1
ATOM 1182 O O . LYS A 1 150 ? 21.419 8.156 2.981 1.00 49.97 150 LYS A O 1
ATOM 1187 N N . ASP A 1 151 ? 21.823 10.363 2.891 1.00 53.06 151 ASP A N 1
ATOM 1188 C CA . ASP A 1 151 ? 21.498 10.616 4.305 1.00 53.06 151 ASP A CA 1
ATOM 1189 C C . ASP A 1 151 ? 19.991 10.725 4.600 1.00 53.06 151 ASP A C 1
ATOM 1191 O O . ASP A 1 151 ? 19.571 10.540 5.735 1.00 53.06 151 ASP A O 1
ATOM 1195 N N . GLN A 1 152 ? 19.144 10.996 3.599 1.00 56.97 152 GLN A N 1
ATOM 1196 C CA . GLN A 1 152 ? 17.718 11.269 3.844 1.00 56.97 152 GLN A CA 1
ATOM 1197 C C . GLN A 1 152 ? 16.851 10.015 4.045 1.00 56.97 152 GLN A C 1
ATOM 1199 O O . GLN A 1 152 ? 15.663 10.153 4.307 1.00 56.97 152 GLN A O 1
ATOM 1204 N N . ILE A 1 153 ? 17.370 8.790 3.866 1.00 73.44 153 ILE A N 1
ATOM 1205 C CA . ILE A 1 153 ? 16.558 7.542 3.896 1.00 73.44 153 ILE A CA 1
ATOM 1206 C C . ILE A 1 153 ? 15.344 7.620 2.922 1.00 73.44 153 ILE A C 1
ATOM 1208 O O . ILE A 1 153 ? 14.368 6.864 2.998 1.00 73.44 153 ILE A O 1
ATOM 1212 N N . GLY A 1 154 ? 15.426 8.548 1.958 1.00 82.69 154 GLY A N 1
ATOM 1213 C CA . GLY A 1 154 ? 14.383 8.893 1.001 1.00 82.69 154 GLY A CA 1
ATOM 1214 C C . GLY A 1 154 ? 13.309 9.881 1.467 1.00 82.69 154 GLY A C 1
ATOM 1215 O O . GLY A 1 154 ? 12.348 10.087 0.730 1.00 82.69 154 GLY A O 1
ATOM 1216 N N . LEU A 1 155 ? 13.433 10.481 2.651 1.00 88.06 155 LEU A N 1
ATOM 1217 C CA . LEU A 1 155 ? 12.507 11.493 3.156 1.00 88.06 155 LEU A CA 1
ATOM 1218 C C . LEU A 1 155 ? 12.641 12.813 2.388 1.00 88.06 155 LEU A C 1
ATOM 1220 O O . LEU A 1 155 ? 13.721 13.377 2.251 1.00 88.06 155 LEU A O 1
ATOM 1224 N N . THR A 1 156 ? 11.508 13.306 1.909 1.00 87.44 156 THR A N 1
ATOM 1225 C CA . THR A 1 156 ? 11.362 14.521 1.091 1.00 87.44 156 THR A CA 1
ATOM 1226 C C . THR A 1 156 ? 10.354 15.495 1.687 1.00 87.44 156 THR A C 1
ATOM 1228 O O . THR A 1 156 ? 10.446 16.692 1.431 1.00 87.44 156 THR A O 1
ATOM 1231 N N . ASN A 1 157 ? 9.425 14.990 2.502 1.00 89.19 157 ASN A N 1
ATOM 1232 C CA . ASN A 1 157 ? 8.413 15.764 3.209 1.00 89.19 157 ASN A CA 1
ATOM 1233 C C . ASN A 1 157 ? 8.266 15.250 4.648 1.00 89.19 157 ASN A C 1
ATOM 1235 O O . ASN A 1 157 ? 8.734 14.157 4.978 1.00 89.19 157 ASN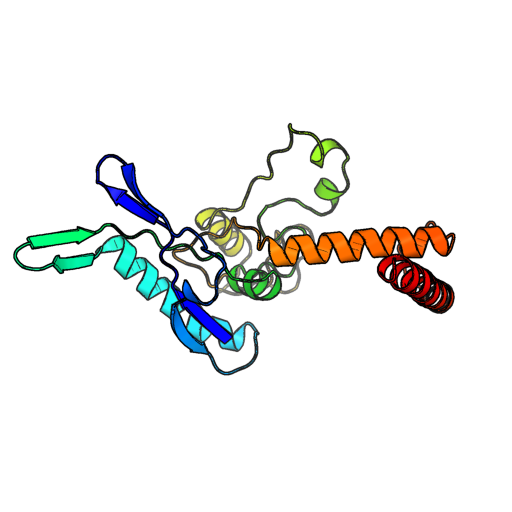 A O 1
ATOM 1239 N N . LYS A 1 158 ? 7.593 16.034 5.494 1.00 92.38 158 LYS A N 1
ATOM 1240 C CA . LYS A 1 158 ? 7.191 15.607 6.836 1.00 92.38 158 LYS A CA 1
ATOM 1241 C C . LYS A 1 158 ? 6.193 14.437 6.735 1.00 92.38 158 LYS A C 1
ATOM 1243 O O . LYS A 1 158 ? 5.269 14.522 5.928 1.00 92.38 158 LYS A O 1
ATOM 1248 N N . PRO A 1 159 ? 6.350 13.359 7.522 1.00 93.50 159 PRO A N 1
ATOM 1249 C CA . PRO A 1 159 ? 5.350 12.298 7.594 1.00 93.50 159 PRO A CA 1
ATOM 1250 C C . PRO A 1 159 ? 3.977 12.819 8.047 1.00 93.50 159 PRO A C 1
ATOM 1252 O O . PRO A 1 159 ? 3.891 13.711 8.891 1.00 93.50 159 PRO A O 1
ATOM 1255 N N . LEU A 1 160 ? 2.905 12.233 7.511 1.00 94.06 160 LEU A N 1
ATOM 1256 C CA . LEU A 1 160 ? 1.517 12.559 7.864 1.00 94.06 160 LEU A CA 1
ATOM 1257 C C . LEU A 1 160 ? 0.877 11.528 8.811 1.00 94.06 160 LEU A C 1
ATOM 1259 O O . LEU A 1 160 ? -0.165 11.801 9.397 1.00 94.06 160 LEU A O 1
ATOM 1263 N N . LEU A 1 161 ? 1.482 10.346 8.952 1.00 92.44 161 LEU A N 1
ATOM 1264 C CA . LEU A 1 161 ? 0.977 9.254 9.790 1.00 92.44 161 LEU A CA 1
ATOM 1265 C C . LEU A 1 161 ? 1.340 9.462 11.267 1.00 92.44 161 LEU A C 1
ATOM 1267 O O . LEU A 1 161 ? 2.481 9.811 11.571 1.00 92.44 161 LEU A O 1
ATOM 1271 N N . SER A 1 162 ? 0.414 9.172 12.185 1.00 91.94 162 SER A N 1
ATOM 1272 C CA . SER A 1 162 ? 0.641 9.298 13.638 1.00 91.94 162 SER A CA 1
ATOM 1273 C C . SER A 1 162 ? 0.107 8.140 14.484 1.00 91.94 162 SER A C 1
ATOM 1275 O O . SER A 1 162 ? 0.560 7.997 15.616 1.00 91.94 162 SER A O 1
ATOM 1277 N N . SER A 1 163 ? -0.772 7.286 13.953 1.00 86.06 163 SER A N 1
ATOM 1278 C CA . SER A 1 163 ? -1.386 6.180 14.711 1.00 86.06 163 SER A CA 1
ATOM 1279 C C . SER A 1 163 ? -1.377 4.833 13.980 1.00 86.06 163 SER A C 1
ATOM 1281 O O . SER A 1 163 ? -1.517 3.788 14.607 1.00 86.06 163 SER A O 1
ATOM 1283 N N . THR A 1 164 ? -1.151 4.817 12.663 1.00 85.31 164 THR A N 1
ATOM 1284 C CA . THR A 1 164 ? -1.297 3.596 11.845 1.00 85.31 164 THR A CA 1
ATOM 1285 C C . THR A 1 164 ? 0.023 2.981 11.363 1.00 85.31 164 THR A C 1
ATOM 1287 O O . THR A 1 164 ? 1.118 3.532 11.501 1.00 85.31 164 THR A O 1
ATOM 1290 N N . ASN A 1 165 ? -0.079 1.783 10.784 1.00 85.56 165 ASN A N 1
ATOM 1291 C CA . ASN A 1 165 ? 1.039 0.991 10.285 1.00 85.56 165 ASN A CA 1
ATOM 1292 C C . ASN A 1 165 ? 1.688 1.582 9.015 1.00 85.56 165 ASN A C 1
ATOM 1294 O O . ASN A 1 165 ? 1.033 1.887 8.023 1.00 85.56 165 ASN A O 1
ATOM 1298 N N . VAL A 1 166 ? 3.022 1.626 9.001 1.00 83.38 166 VAL A N 1
ATOM 1299 C CA . VAL A 1 166 ? 3.840 2.052 7.843 1.00 83.38 166 VAL A CA 1
ATOM 1300 C C . VAL A 1 166 ? 4.238 0.857 6.960 1.00 83.38 166 VAL A C 1
ATOM 1302 O O . VAL A 1 166 ? 4.496 0.979 5.761 1.00 83.38 166 VAL A O 1
ATOM 1305 N N . ASN A 1 167 ? 4.244 -0.344 7.526 1.00 84.31 167 ASN A N 1
ATOM 1306 C CA . ASN A 1 167 ? 4.945 -1.531 7.037 1.00 84.31 167 ASN A CA 1
ATOM 1307 C C . ASN A 1 167 ? 4.071 -2.525 6.250 1.00 84.31 167 ASN A C 1
ATOM 1309 O O . ASN A 1 167 ? 4.142 -3.729 6.475 1.00 84.31 167 ASN A O 1
ATOM 1313 N N . TYR A 1 168 ? 3.260 -2.045 5.310 1.00 86.12 168 TYR A N 1
ATOM 1314 C CA . TYR A 1 168 ? 2.436 -2.910 4.454 1.00 86.12 168 TYR A CA 1
ATOM 1315 C C . TYR A 1 168 ? 2.722 -2.725 2.961 1.00 86.12 168 TYR A C 1
ATOM 1317 O O . TYR A 1 168 ? 3.135 -1.650 2.527 1.00 86.12 168 TYR A O 1
ATOM 1325 N N . LEU A 1 169 ? 2.466 -3.750 2.152 1.00 84.88 169 LEU A N 1
ATOM 1326 C CA . LEU A 1 169 ? 2.609 -3.680 0.698 1.00 84.88 169 LEU A CA 1
ATOM 1327 C C . LEU A 1 169 ? 1.231 -3.749 0.023 1.00 84.88 169 LEU A C 1
ATOM 1329 O O . LEU A 1 169 ? 0.493 -4.698 0.289 1.00 84.88 169 LEU A O 1
ATOM 1333 N N . PRO A 1 170 ? 0.883 -2.806 -0.872 1.00 87.62 170 PRO A N 1
ATOM 1334 C CA . PRO A 1 170 ? -0.364 -2.880 -1.627 1.00 87.62 170 PRO A CA 1
ATOM 1335 C C . PRO A 1 170 ? -0.264 -3.982 -2.689 1.00 87.62 170 PRO A C 1
ATOM 1337 O O . PRO A 1 170 ? 0.246 -3.755 -3.787 1.00 87.62 170 PRO A O 1
ATOM 1340 N N . VAL A 1 171 ? -0.739 -5.185 -2.351 1.00 88.94 171 VAL A N 1
ATOM 1341 C CA . VAL A 1 171 ? -0.527 -6.428 -3.120 1.00 88.94 171 VAL A CA 1
ATOM 1342 C C . VAL A 1 171 ? -0.867 -6.274 -4.602 1.00 88.94 171 VAL A C 1
ATOM 1344 O O . VAL A 1 171 ? -0.043 -6.612 -5.450 1.00 88.94 171 VAL A O 1
ATOM 1347 N N . LEU A 1 172 ? -2.036 -5.708 -4.929 1.00 91.69 172 LEU A N 1
ATOM 1348 C CA . LEU A 1 172 ? -2.450 -5.490 -6.319 1.00 91.69 172 LEU A CA 1
ATOM 1349 C C . LEU A 1 172 ? -1.447 -4.615 -7.084 1.00 91.69 172 LEU A C 1
ATOM 1351 O O . LEU A 1 172 ? -1.010 -4.972 -8.175 1.00 91.69 172 LEU A O 1
ATOM 1355 N N . HIS A 1 173 ? -1.047 -3.484 -6.505 1.00 90.75 173 HIS A N 1
ATOM 1356 C CA . HIS A 1 173 ? -0.121 -2.555 -7.152 1.00 90.75 173 HIS A CA 1
ATOM 1357 C C . HIS A 1 173 ? 1.284 -3.148 -7.279 1.00 90.75 173 HIS A C 1
ATOM 1359 O O . HIS A 1 173 ? 1.941 -2.940 -8.299 1.00 90.75 173 HIS A O 1
ATOM 1365 N N . VAL A 1 174 ? 1.735 -3.928 -6.292 1.00 89.44 174 VAL A N 1
ATOM 1366 C CA . VAL A 1 174 ? 2.995 -4.679 -6.385 1.00 89.44 174 VAL A CA 1
ATOM 1367 C C . VAL A 1 174 ? 2.931 -5.685 -7.534 1.00 89.44 174 VAL A C 1
ATOM 1369 O O . VAL A 1 174 ? 3.841 -5.723 -8.359 1.00 89.44 174 VAL A O 1
ATOM 1372 N N . LEU A 1 175 ? 1.837 -6.441 -7.646 1.00 92.50 175 LEU A N 1
ATOM 1373 C CA . LEU A 1 175 ? 1.646 -7.420 -8.714 1.00 92.50 175 LEU A CA 1
ATOM 1374 C C . LEU A 1 175 ? 1.666 -6.767 -10.105 1.00 92.50 175 LEU A C 1
ATOM 1376 O O . LEU A 1 175 ? 2.364 -7.245 -10.999 1.00 92.50 175 LEU A O 1
ATOM 1380 N N . LEU A 1 176 ? 0.970 -5.638 -10.277 1.00 93.38 176 LEU A N 1
ATOM 1381 C CA . LEU A 1 176 ? 0.986 -4.873 -11.529 1.00 93.38 176 LEU A CA 1
ATOM 1382 C C . LEU A 1 176 ? 2.406 -4.429 -11.907 1.00 93.38 176 LEU A C 1
ATOM 1384 O O . LEU A 1 176 ? 2.817 -4.583 -13.056 1.00 93.38 176 LEU A O 1
ATOM 1388 N N . ARG A 1 177 ? 3.194 -3.949 -10.936 1.00 90.62 177 ARG A N 1
ATOM 1389 C CA . ARG A 1 177 ? 4.597 -3.562 -11.166 1.00 90.62 177 ARG A CA 1
ATOM 1390 C C . ARG A 1 177 ? 5.477 -4.745 -11.559 1.00 90.62 177 ARG A C 1
ATOM 1392 O O . ARG A 1 177 ? 6.341 -4.586 -12.420 1.00 90.62 177 ARG A O 1
ATOM 1399 N N . VAL A 1 178 ? 5.259 -5.917 -10.963 1.00 91.81 178 VAL A N 1
ATOM 1400 C CA . VAL A 1 178 ? 5.975 -7.147 -11.336 1.00 91.81 178 VAL A CA 1
ATOM 1401 C C . VAL A 1 178 ? 5.650 -7.543 -12.775 1.00 91.81 178 VAL A C 1
ATOM 1403 O O . VAL A 1 178 ? 6.566 -7.859 -13.534 1.00 91.81 178 VAL A O 1
ATOM 1406 N N . PHE A 1 179 ? 4.382 -7.475 -13.186 1.00 94.12 179 PHE A N 1
ATOM 1407 C CA . PHE A 1 179 ? 3.998 -7.762 -14.570 1.00 94.12 179 PHE A CA 1
ATOM 1408 C C . PHE A 1 179 ? 4.585 -6.762 -15.564 1.00 94.12 179 PHE A C 1
ATOM 1410 O O . PHE A 1 179 ? 5.137 -7.182 -16.582 1.00 94.12 179 PHE A O 1
ATOM 1417 N N . ASP A 1 180 ? 4.542 -5.466 -15.257 1.00 92.81 180 ASP A N 1
ATOM 1418 C CA . ASP A 1 180 ? 5.181 -4.436 -16.080 1.00 92.81 180 ASP A CA 1
ATOM 1419 C C . ASP A 1 180 ? 6.683 -4.701 -16.242 1.00 92.81 180 ASP A C 1
ATOM 1421 O O . ASP A 1 180 ? 7.221 -4.628 -17.351 1.00 92.81 180 ASP A O 1
ATOM 1425 N N . TRP A 1 181 ? 7.366 -5.049 -15.146 1.00 92.38 181 TRP A N 1
ATOM 1426 C CA . TRP A 1 181 ? 8.788 -5.380 -15.162 1.00 92.38 181 TRP A CA 1
ATOM 1427 C C . TRP A 1 181 ? 9.078 -6.638 -15.989 1.00 92.38 181 TRP A C 1
ATOM 1429 O O . TRP A 1 181 ? 9.950 -6.608 -16.860 1.00 92.38 181 TRP A O 1
ATOM 1439 N N . ALA A 1 182 ? 8.324 -7.719 -15.784 1.00 94.19 182 ALA A N 1
ATOM 1440 C CA . ALA A 1 182 ? 8.495 -8.968 -16.523 1.00 94.19 182 ALA A CA 1
ATOM 1441 C C . ALA A 1 182 ? 8.259 -8.771 -18.029 1.00 94.19 182 ALA A C 1
ATOM 1443 O O . ALA A 1 182 ? 9.061 -9.214 -18.854 1.00 94.19 182 ALA A O 1
ATOM 1444 N N . LEU A 1 183 ? 7.211 -8.032 -18.405 1.00 93.50 183 LEU A N 1
ATOM 1445 C CA . LEU A 1 183 ? 6.963 -7.662 -19.799 1.00 93.50 183 LEU A CA 1
ATOM 1446 C C . LEU A 1 183 ? 8.116 -6.836 -20.369 1.00 93.50 183 LEU A C 1
ATOM 1448 O O . LEU A 1 183 ? 8.539 -7.066 -21.502 1.00 93.50 183 LEU A O 1
ATOM 1452 N N . LYS A 1 184 ? 8.674 -5.913 -19.581 1.00 92.56 184 LYS A N 1
ATOM 1453 C CA . LYS A 1 184 ? 9.839 -5.131 -19.991 1.00 92.56 184 LYS A CA 1
ATOM 1454 C C . LYS A 1 184 ? 11.057 -6.015 -20.269 1.00 92.56 184 LYS A C 1
ATOM 1456 O O . LYS A 1 184 ? 11.694 -5.815 -21.302 1.00 92.56 184 LYS A O 1
ATOM 1461 N N . VAL A 1 185 ? 11.335 -7.027 -19.439 1.00 93.88 185 VAL A N 1
ATOM 1462 C CA . VAL A 1 185 ? 12.386 -8.031 -19.716 1.00 93.88 185 VAL A CA 1
ATOM 1463 C C . VAL A 1 185 ? 12.157 -8.689 -21.079 1.00 93.88 185 VAL A C 1
ATOM 1465 O O . VAL A 1 185 ? 13.076 -8.746 -21.897 1.00 93.88 185 VAL A O 1
ATOM 1468 N N . VAL A 1 186 ? 10.929 -9.143 -21.352 1.00 94.88 186 VAL A N 1
ATOM 1469 C CA . VAL A 1 186 ? 10.574 -9.795 -22.624 1.00 94.88 186 VAL A CA 1
ATOM 1470 C C . VAL A 1 186 ? 10.804 -8.854 -23.808 1.00 94.88 186 VAL A C 1
ATOM 1472 O O . VAL A 1 186 ? 11.432 -9.254 -24.788 1.00 94.88 186 VAL A O 1
ATOM 1475 N N . TYR A 1 187 ? 10.364 -7.596 -23.714 1.00 94.81 187 TYR A N 1
ATOM 1476 C CA . TYR A 1 187 ? 10.549 -6.614 -24.786 1.00 94.81 187 TYR A CA 1
ATOM 1477 C C . TYR A 1 187 ? 12.025 -6.324 -25.066 1.00 94.81 187 TYR A C 1
ATOM 1479 O O . TYR A 1 187 ? 12.413 -6.264 -26.235 1.00 94.81 187 TYR A O 1
ATOM 1487 N N . HIS A 1 188 ? 12.842 -6.165 -24.020 1.00 94.12 188 HIS A N 1
ATOM 1488 C CA . HIS A 1 188 ? 14.285 -5.948 -24.157 1.00 94.12 188 HIS A CA 1
ATOM 1489 C C . HIS A 1 188 ? 14.971 -7.165 -24.773 1.00 94.12 188 HIS A C 1
ATOM 1491 O O . HIS A 1 188 ? 15.763 -7.019 -25.704 1.00 94.12 188 HIS A O 1
ATOM 1497 N N . ARG A 1 189 ? 14.619 -8.373 -24.316 1.00 94.44 189 ARG A N 1
ATOM 1498 C CA . ARG A 1 189 ? 15.172 -9.614 -24.860 1.00 94.44 189 ARG A CA 1
ATOM 1499 C C . ARG A 1 189 ? 14.815 -9.795 -26.332 1.00 94.44 189 ARG A C 1
ATOM 1501 O O . ARG A 1 189 ? 15.701 -10.100 -27.122 1.00 94.44 189 ARG A O 1
ATOM 1508 N N . HIS A 1 190 ? 13.557 -9.572 -26.701 1.00 95.00 190 HIS A N 1
ATOM 1509 C CA . HIS A 1 190 ? 13.095 -9.653 -28.087 1.00 95.00 190 HIS A CA 1
ATOM 1510 C C . HIS A 1 190 ? 13.762 -8.592 -28.982 1.00 95.00 190 HIS A C 1
ATOM 1512 O O . HIS A 1 190 ? 14.131 -8.876 -30.116 1.00 95.00 190 HIS A O 1
ATOM 1518 N N . ALA A 1 191 ? 14.003 -7.392 -28.448 1.00 93.69 191 ALA A N 1
ATOM 1519 C CA . ALA A 1 191 ? 14.734 -6.324 -29.128 1.00 93.69 191 ALA A CA 1
ATOM 1520 C C . ALA A 1 191 ? 16.262 -6.544 -29.186 1.00 93.69 191 ALA A C 1
ATOM 1522 O O . ALA A 1 191 ? 16.972 -5.684 -29.703 1.00 93.69 191 ALA A O 1
ATOM 1523 N N . ASN A 1 192 ? 16.783 -7.653 -28.642 1.00 93.81 192 ASN A N 1
ATOM 1524 C CA . ASN A 1 192 ? 18.218 -7.911 -28.471 1.00 93.81 192 ASN A CA 1
ATOM 1525 C C . ASN A 1 192 ? 18.967 -6.781 -27.735 1.00 93.81 192 ASN A C 1
ATOM 1527 O O . ASN A 1 192 ? 20.138 -6.513 -28.002 1.00 93.81 192 ASN A O 1
ATOM 1531 N N . LEU A 1 193 ? 18.302 -6.125 -26.780 1.00 92.06 193 LEU A N 1
ATOM 1532 C CA . LEU A 1 193 ? 18.896 -5.077 -25.956 1.00 92.06 193 LEU A CA 1
ATOM 1533 C C . LEU A 1 193 ? 19.391 -5.657 -24.632 1.00 92.06 193 LEU A C 1
ATOM 1535 O O . LEU A 1 193 ? 18.615 -6.183 -23.837 1.00 92.06 193 LEU A O 1
ATOM 1539 N N . SER A 1 194 ? 20.690 -5.515 -24.380 1.00 85.75 194 SER A N 1
ATOM 1540 C CA . SER A 1 194 ? 21.329 -5.879 -23.109 1.00 85.75 194 SER A CA 1
ATOM 1541 C C . SER A 1 194 ? 21.276 -4.760 -22.062 1.00 85.75 194 SER A C 1
ATOM 1543 O O . SER A 1 194 ? 21.474 -5.018 -20.878 1.00 85.75 194 SER A O 1
ATOM 1545 N N . SER A 1 195 ? 21.004 -3.521 -22.483 1.00 85.81 195 SER A N 1
ATOM 1546 C CA . SER A 1 195 ? 20.884 -2.359 -2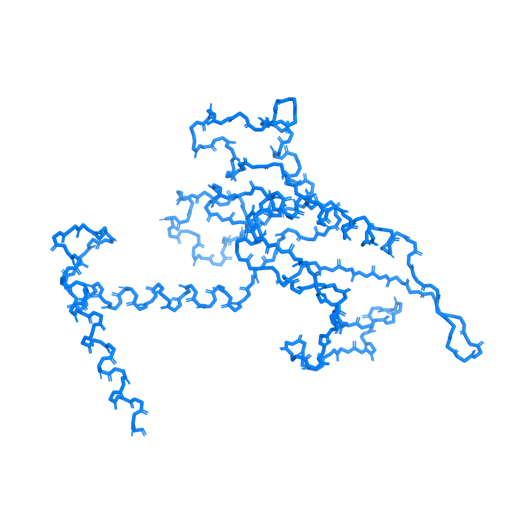1.600 1.00 85.81 195 SER A CA 1
ATOM 1547 C C . SER A 1 195 ? 19.428 -2.068 -21.243 1.00 85.81 195 SER A C 1
ATOM 1549 O O . SER A 1 195 ? 18.533 -2.169 -22.085 1.00 85.81 195 SER A O 1
ATOM 1551 N N . TRP A 1 196 ? 19.211 -1.643 -19.998 1.00 84.62 196 TRP A N 1
ATOM 1552 C CA . TRP A 1 196 ? 17.925 -1.160 -19.487 1.00 84.62 196 TRP A CA 1
ATOM 1553 C C . TRP A 1 196 ? 17.647 0.313 -19.813 1.00 84.62 196 TRP A C 1
ATOM 1555 O O . TRP A 1 196 ? 16.535 0.789 -19.583 1.00 84.62 196 TRP A O 1
ATOM 1565 N N . ILE A 1 197 ? 18.642 1.040 -20.333 1.00 83.81 197 ILE A N 1
ATOM 1566 C CA . ILE A 1 197 ? 18.527 2.472 -20.613 1.00 83.81 197 ILE A CA 1
ATOM 1567 C C . ILE A 1 197 ? 17.841 2.680 -21.974 1.00 83.81 197 ILE A C 1
ATOM 1569 O O . ILE A 1 197 ? 18.344 2.268 -23.023 1.00 83.81 197 ILE A O 1
ATOM 1573 N N . GLU A 1 198 ? 16.673 3.325 -21.953 1.00 82.00 198 GLU A N 1
ATOM 1574 C CA . GLU A 1 198 ? 15.840 3.596 -23.133 1.00 82.00 198 GLU A CA 1
ATOM 1575 C C . GLU A 1 198 ? 16.226 4.926 -23.802 1.00 82.00 198 GLU A C 1
ATOM 1577 O O . GLU A 1 198 ? 15.493 5.916 -23.764 1.00 82.00 198 GLU A O 1
ATOM 1582 N N . ASN A 1 199 ? 17.410 4.955 -24.413 1.00 83.00 199 ASN A N 1
ATOM 1583 C CA . ASN A 1 199 ? 17.903 6.115 -25.161 1.00 83.00 199 ASN A CA 1
ATOM 1584 C C . ASN A 1 199 ? 17.095 6.309 -26.454 1.00 83.00 199 ASN A C 1
ATOM 1586 O O . ASN A 1 199 ? 16.556 5.341 -26.991 1.00 83.00 199 ASN A O 1
ATOM 1590 N N . VAL A 1 200 ? 17.116 7.519 -27.029 1.00 77.94 200 VAL A N 1
ATOM 1591 C CA . VAL A 1 200 ? 16.438 7.849 -28.304 1.00 77.94 200 VAL A CA 1
ATOM 1592 C C . VAL A 1 200 ? 16.729 6.816 -29.408 1.00 77.94 200 VAL A C 1
ATOM 1594 O O . VAL A 1 200 ? 15.817 6.406 -30.116 1.00 77.94 200 VAL A O 1
ATOM 1597 N N . GLY A 1 201 ? 17.968 6.313 -29.500 1.00 76.00 201 GLY A N 1
ATOM 1598 C CA . GLY A 1 201 ? 18.359 5.301 -30.493 1.00 76.00 201 GLY A CA 1
ATOM 1599 C C . GLY A 1 201 ? 17.721 3.912 -30.318 1.00 76.00 201 GLY A C 1
ATOM 1600 O O . GLY A 1 201 ? 17.586 3.185 -31.295 1.00 76.00 201 GLY A O 1
ATOM 1601 N N . ASN A 1 202 ? 17.283 3.552 -29.108 1.00 84.81 202 ASN A N 1
ATOM 1602 C CA . ASN A 1 202 ? 16.689 2.242 -28.805 1.00 84.81 202 ASN A CA 1
ATOM 1603 C C . ASN A 1 202 ? 15.157 2.293 -28.674 1.00 84.81 202 ASN A C 1
ATOM 1605 O O . ASN A 1 202 ? 14.508 1.246 -28.660 1.00 84.81 202 ASN A O 1
ATOM 1609 N N . GLN A 1 203 ? 14.567 3.491 -28.573 1.00 87.31 203 GLN A N 1
ATOM 1610 C CA . GLN A 1 203 ? 13.127 3.665 -28.351 1.00 87.31 203 GLN A CA 1
ATOM 1611 C C . GLN A 1 203 ? 12.280 3.087 -29.486 1.00 87.31 203 GLN A C 1
ATOM 1613 O O . GLN A 1 203 ? 11.303 2.389 -29.217 1.00 87.31 203 GLN A O 1
ATOM 1618 N N . GLU A 1 204 ? 12.665 3.316 -30.743 1.00 89.44 204 GLU A N 1
ATOM 1619 C CA . GLU A 1 204 ? 11.915 2.788 -31.889 1.00 89.44 204 GLU A CA 1
ATOM 1620 C C . GLU A 1 204 ? 11.985 1.255 -31.962 1.00 89.44 204 GLU A C 1
ATOM 1622 O O . GLU A 1 204 ? 10.966 0.599 -32.178 1.00 89.44 204 GLU A O 1
ATOM 1627 N N . VAL A 1 205 ? 13.146 0.660 -31.666 1.00 91.44 205 VAL A N 1
ATOM 1628 C CA . VAL A 1 205 ? 13.306 -0.805 -31.619 1.00 91.44 205 VAL A CA 1
ATOM 1629 C C . VAL A 1 205 ? 12.442 -1.413 -30.508 1.00 91.44 205 VAL A C 1
ATOM 1631 O O . VAL A 1 205 ? 11.727 -2.391 -30.731 1.00 91.44 205 VAL A O 1
ATOM 1634 N N . LEU A 1 206 ? 12.434 -0.805 -29.317 1.00 92.94 206 LEU A N 1
ATOM 1635 C CA . LEU A 1 206 ? 11.578 -1.242 -28.209 1.00 92.94 206 LEU A CA 1
ATOM 1636 C C . LEU A 1 206 ? 10.091 -1.087 -28.522 1.00 92.94 206 LEU A C 1
ATOM 1638 O O . LEU A 1 206 ? 9.291 -1.938 -28.141 1.00 92.94 206 LEU A O 1
ATOM 1642 N N . LYS A 1 207 ? 9.703 -0.016 -29.213 1.00 93.44 207 LYS A N 1
ATOM 1643 C CA . LYS A 1 207 ? 8.317 0.228 -29.619 1.00 93.44 207 LYS A CA 1
ATOM 1644 C C . LYS A 1 207 ? 7.826 -0.822 -30.616 1.00 93.44 207 LYS A C 1
ATOM 1646 O O . LYS A 1 207 ? 6.711 -1.321 -30.458 1.00 93.44 207 LYS A O 1
ATOM 1651 N N . LEU A 1 208 ? 8.657 -1.196 -31.591 1.00 94.69 208 LEU A N 1
ATOM 1652 C CA . LEU A 1 208 ? 8.370 -2.296 -32.517 1.00 94.69 208 LEU A CA 1
ATOM 1653 C C . LEU A 1 208 ? 8.259 -3.632 -31.772 1.00 94.69 208 LEU A C 1
ATOM 1655 O O . LEU A 1 208 ? 7.239 -4.309 -31.887 1.00 94.69 208 LEU A O 1
ATOM 1659 N N . SER A 1 209 ? 9.237 -3.941 -30.915 1.00 95.06 209 SER A N 1
ATOM 1660 C CA . SER A 1 209 ? 9.243 -5.143 -30.071 1.00 95.06 209 SER A CA 1
ATOM 1661 C C . SER A 1 209 ? 7.970 -5.265 -29.217 1.00 95.06 209 SER A C 1
ATOM 1663 O O . SER A 1 209 ? 7.301 -6.299 -29.225 1.00 95.06 209 SER A O 1
ATOM 1665 N N . LYS A 1 210 ? 7.555 -4.17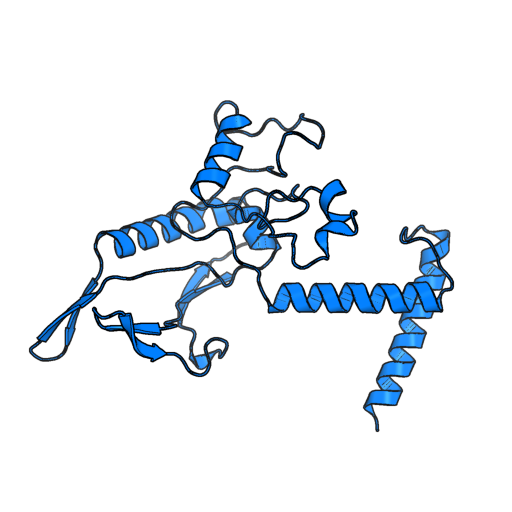5 -28.554 1.00 95.38 210 LYS A N 1
ATOM 1666 C CA . LYS A 1 210 ? 6.296 -4.103 -27.791 1.00 95.38 210 LYS A CA 1
ATOM 1667 C C . LYS A 1 210 ? 5.087 -4.457 -28.658 1.00 95.38 210 LYS A C 1
ATOM 1669 O O . LYS A 1 210 ? 4.257 -5.267 -28.249 1.00 95.38 210 LYS A O 1
ATOM 1674 N N . LYS A 1 211 ? 4.985 -3.868 -29.853 1.00 96.44 211 LYS A N 1
ATOM 1675 C CA . LYS A 1 211 ? 3.864 -4.097 -30.777 1.00 96.44 211 LYS A CA 1
ATOM 1676 C C . LYS A 1 211 ? 3.786 -5.557 -31.233 1.00 96.44 211 LYS A C 1
ATOM 1678 O O . LYS A 1 211 ? 2.692 -6.119 -31.279 1.00 96.44 211 LYS A O 1
ATOM 1683 N N . GLU A 1 212 ? 4.922 -6.167 -31.556 1.00 96.62 212 GLU A N 1
ATOM 1684 C CA . GLU A 1 212 ? 4.994 -7.553 -32.034 1.00 96.62 212 GLU A CA 1
ATOM 1685 C C . GLU A 1 212 ? 4.649 -8.560 -30.934 1.00 96.62 212 GLU A C 1
ATOM 1687 O O . GLU A 1 212 ? 3.764 -9.396 -31.133 1.00 96.62 212 GLU A O 1
ATOM 1692 N N . ILE A 1 213 ? 5.245 -8.421 -29.745 1.00 95.94 213 ILE A N 1
ATOM 1693 C CA . ILE A 1 213 ? 4.950 -9.279 -28.587 1.00 95.94 213 ILE A CA 1
ATOM 1694 C C . ILE A 1 213 ? 3.474 -9.174 -28.176 1.00 95.94 213 ILE A C 1
ATOM 1696 O O . ILE A 1 213 ? 2.813 -10.192 -27.966 1.00 95.94 213 ILE A O 1
ATOM 1700 N N . GLN A 1 214 ? 2.905 -7.963 -28.140 1.00 94.19 214 GLN A N 1
ATOM 1701 C CA . GLN A 1 214 ? 1.467 -7.787 -27.898 1.00 94.19 214 GLN A CA 1
ATOM 1702 C C . GLN A 1 214 ? 0.613 -8.474 -28.972 1.00 94.19 214 GLN A C 1
ATOM 1704 O O . GLN A 1 214 ? -0.438 -9.041 -28.665 1.00 94.19 214 GLN A O 1
ATOM 1709 N N . GLY A 1 215 ? 1.054 -8.444 -30.233 1.00 95.50 215 GLY A N 1
ATOM 1710 C CA . GLY A 1 215 ? 0.417 -9.170 -31.329 1.00 95.50 215 GLY A CA 1
ATOM 1711 C C . GLY A 1 215 ? 0.422 -10.687 -31.119 1.00 95.50 215 GLY A C 1
ATOM 1712 O O . GLY A 1 215 ? -0.589 -11.333 -31.391 1.00 95.50 215 GLY A O 1
ATOM 1713 N N . ILE A 1 216 ? 1.519 -11.246 -30.601 1.00 94.25 216 ILE A N 1
ATOM 1714 C CA . ILE A 1 216 ? 1.639 -12.673 -30.267 1.00 94.25 216 ILE A CA 1
ATOM 1715 C C . ILE A 1 216 ? 0.679 -13.044 -29.131 1.00 94.25 216 ILE A C 1
ATOM 1717 O O . ILE A 1 216 ? -0.133 -13.950 -29.308 1.00 94.25 216 ILE A O 1
ATOM 1721 N N . PHE A 1 217 ? 0.685 -12.312 -28.012 1.00 93.19 217 PHE A N 1
ATOM 1722 C CA . PHE A 1 217 ? -0.216 -12.602 -26.886 1.00 9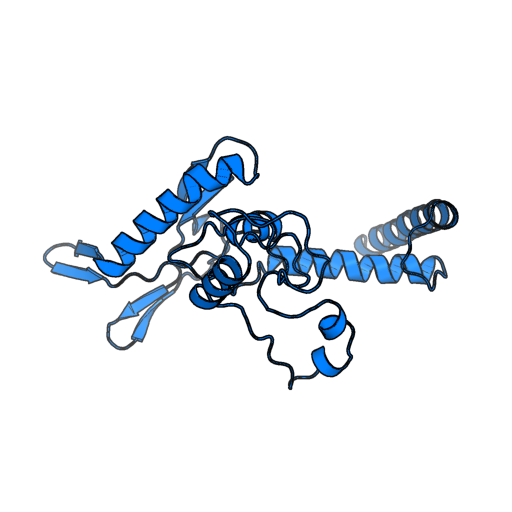3.19 217 PHE A CA 1
ATOM 1723 C C . PHE A 1 217 ? -1.695 -12.536 -27.276 1.00 93.19 217 PHE A C 1
ATOM 1725 O O . PHE A 1 217 ? -2.478 -13.404 -26.899 1.00 93.19 217 PHE A O 1
ATOM 1732 N N . ARG A 1 218 ? -2.084 -11.562 -28.109 1.00 94.19 218 ARG A N 1
ATOM 1733 C CA . ARG A 1 218 ? -3.460 -11.472 -28.628 1.00 94.19 218 ARG A CA 1
ATOM 1734 C C . ARG A 1 218 ? -3.861 -12.665 -29.491 1.00 94.19 218 ARG A C 1
ATOM 1736 O O . ARG A 1 218 ? -5.046 -12.969 -29.554 1.00 94.19 218 ARG A O 1
ATOM 1743 N N . LYS A 1 219 ? -2.916 -13.295 -30.196 1.00 94.00 219 LYS A N 1
ATOM 1744 C CA . LYS A 1 219 ? -3.180 -14.505 -30.988 1.00 94.00 219 LYS A CA 1
ATOM 1745 C C . LYS A 1 219 ? -3.290 -15.741 -30.101 1.00 94.00 219 LYS A C 1
ATOM 1747 O O . LYS A 1 219 ? -4.139 -16.576 -30.376 1.00 94.00 219 LYS A O 1
ATOM 1752 N N . LEU A 1 220 ? -2.468 -15.835 -29.055 1.00 89.88 220 LEU A N 1
ATOM 1753 C CA . LEU A 1 220 ? -2.501 -16.945 -28.100 1.00 89.88 220 LEU A CA 1
ATOM 1754 C C . LEU A 1 220 ? -3.804 -16.967 -27.290 1.00 89.88 220 LEU A C 1
ATOM 1756 O O . LEU A 1 220 ? -4.397 -18.023 -27.164 1.00 89.88 220 LEU A O 1
ATOM 1760 N N . ASN A 1 221 ? -4.314 -15.808 -26.860 1.00 78.81 221 ASN A N 1
ATOM 1761 C CA . ASN A 1 221 ? -5.576 -15.701 -26.104 1.00 78.81 221 ASN A CA 1
ATOM 1762 C C . ASN A 1 221 ? -6.855 -15.974 -26.926 1.00 78.81 221 ASN A C 1
ATOM 1764 O O . ASN A 1 221 ? -7.959 -15.757 -26.430 1.00 78.81 221 ASN A O 1
ATOM 1768 N N . ARG A 1 222 ? -6.735 -16.348 -28.204 1.00 73.19 222 ARG A N 1
ATOM 1769 C CA . ARG A 1 222 ? -7.877 -16.718 -29.062 1.00 73.19 222 ARG A CA 1
ATOM 1770 C C . ARG A 1 222 ? -8.073 -18.232 -29.176 1.00 73.19 222 ARG A C 1
ATOM 1772 O O . ARG A 1 222 ? -9.001 -18.646 -29.868 1.00 73.19 222 ARG A O 1
ATOM 1779 N N . TYR A 1 223 ? -7.206 -19.011 -28.538 1.00 51.59 223 TYR A N 1
ATOM 1780 C CA . TYR A 1 223 ? -7.292 -20.461 -28.393 1.00 51.59 223 TYR A CA 1
ATOM 1781 C C . TYR A 1 223 ? -7.512 -20.802 -26.922 1.00 51.59 223 TYR A C 1
ATOM 1783 O O . TYR A 1 223 ? -8.145 -21.849 -26.676 1.00 51.59 223 TYR A O 1
#